Protein AF-A0A6G0ACF1-F1 (afdb_monomer_lite)

Structure (mmCIF, N/CA/C/O backbone):
data_AF-A0A6G0ACF1-F1
#
_entry.id   AF-A0A6G0ACF1-F1
#
loop_
_atom_site.group_PDB
_atom_site.id
_atom_site.type_symbol
_atom_site.label_atom_id
_atom_site.label_alt_id
_atom_site.label_comp_id
_atom_site.label_asym_id
_atom_site.label_entity_id
_atom_site.label_seq_id
_atom_site.pdbx_PDB_ins_code
_atom_site.Cartn_x
_atom_site.Cartn_y
_atom_site.Cartn_z
_atom_site.occupancy
_atom_site.B_iso_or_equiv
_atom_site.auth_seq_id
_atom_site.auth_comp_id
_atom_site.auth_asym_id
_atom_site.auth_atom_id
_atom_site.pdbx_PDB_model_num
ATOM 1 N N . MET A 1 1 ? -47.768 57.259 50.280 1.00 54.41 1 MET A N 1
ATOM 2 C CA . MET A 1 1 ? -47.225 57.004 51.635 1.00 54.41 1 MET A CA 1
ATOM 3 C C . MET A 1 1 ? -45.869 57.696 51.894 1.00 54.41 1 MET A C 1
ATOM 5 O O . MET A 1 1 ? -45.123 57.252 52.749 1.00 54.41 1 MET A O 1
ATOM 9 N N . LEU A 1 2 ? -45.545 58.804 51.202 1.00 53.66 2 LEU A N 1
ATOM 10 C CA . LEU A 1 2 ? -44.257 59.521 51.340 1.00 53.66 2 LEU A CA 1
ATOM 11 C C . LEU A 1 2 ? -44.412 61.014 51.700 1.00 53.66 2 LEU A C 1
ATOM 13 O O . LEU A 1 2 ? -43.419 61.711 51.861 1.00 53.66 2 LEU A O 1
ATOM 17 N N . ASN A 1 3 ? -45.639 61.526 51.857 1.00 54.09 3 ASN A N 1
ATOM 18 C CA . ASN A 1 3 ? -45.887 62.945 52.162 1.00 54.09 3 ASN A CA 1
ATOM 19 C C . ASN A 1 3 ? -45.901 63.291 53.661 1.00 54.09 3 ASN A C 1
ATOM 21 O O . ASN A 1 3 ? -45.998 64.464 53.991 1.00 54.09 3 ASN A O 1
ATOM 25 N N . TYR A 1 4 ? -45.752 62.306 54.551 1.00 56.44 4 TYR A N 1
ATOM 26 C CA . TYR A 1 4 ? -45.709 62.513 56.009 1.00 56.44 4 TYR A CA 1
ATOM 27 C C . TYR A 1 4 ? -44.289 62.603 56.588 1.00 56.44 4 TYR A C 1
ATOM 29 O O . TYR A 1 4 ? -44.119 62.721 57.797 1.00 56.44 4 TYR A O 1
ATOM 37 N N . PHE A 1 5 ? -43.261 62.568 55.738 1.00 58.72 5 PHE A N 1
ATOM 38 C CA . PHE A 1 5 ? -41.869 62.592 56.170 1.00 58.72 5 PHE A CA 1
ATOM 39 C C . PHE A 1 5 ? -41.200 63.926 55.835 1.00 58.72 5 PHE A C 1
ATOM 41 O O . PHE A 1 5 ? -41.307 64.423 54.709 1.00 58.72 5 PHE A O 1
ATOM 48 N N . GLY A 1 6 ? -40.501 64.495 56.825 1.00 64.38 6 GLY A N 1
ATOM 49 C CA . GLY A 1 6 ? -39.684 65.697 56.662 1.00 64.38 6 GLY A CA 1
ATOM 50 C C . GLY A 1 6 ? -38.563 65.496 55.637 1.00 64.38 6 GLY A C 1
ATOM 51 O O . GLY A 1 6 ? -38.175 64.367 55.333 1.00 64.38 6 GLY A O 1
ATOM 52 N N . VAL A 1 7 ? -38.042 66.600 55.095 1.00 65.94 7 VAL A N 1
ATOM 53 C CA . VAL A 1 7 ? -37.057 66.613 53.992 1.00 65.94 7 VAL A CA 1
ATOM 54 C C . VAL A 1 7 ? -35.836 65.725 54.283 1.00 65.94 7 VAL A C 1
ATOM 56 O O . VAL A 1 7 ? -35.361 65.032 53.388 1.00 65.94 7 VAL A O 1
ATOM 59 N N . GLU A 1 8 ? -35.390 65.670 55.540 1.00 65.44 8 GLU A N 1
ATOM 60 C CA . GLU A 1 8 ? -34.317 64.784 56.021 1.00 65.44 8 GLU A CA 1
ATOM 61 C C . GLU A 1 8 ? -34.645 63.291 55.853 1.00 65.44 8 GLU A C 1
ATOM 63 O O . GLU A 1 8 ? -33.849 62.540 55.299 1.00 65.44 8 GLU A O 1
ATOM 68 N N . MET A 1 9 ? -35.851 62.847 56.223 1.00 62.34 9 MET A N 1
ATOM 69 C CA . MET A 1 9 ? -36.238 61.438 56.070 1.00 62.34 9 MET A CA 1
ATOM 70 C C . MET A 1 9 ? -36.405 61.027 54.604 1.00 62.34 9 MET A C 1
ATOM 72 O O . MET A 1 9 ? -36.113 59.886 54.257 1.00 62.34 9 MET A O 1
ATOM 76 N N . LYS A 1 10 ? -36.813 61.952 53.724 1.00 58.59 10 LYS A N 1
ATOM 77 C CA . LYS A 1 10 ? -36.831 61.704 52.272 1.00 58.59 10 LYS A CA 1
ATOM 78 C C . LYS A 1 10 ? -35.419 61.567 51.699 1.00 58.59 10 LYS A C 1
ATOM 80 O O . LYS A 1 10 ? -35.208 60.707 50.850 1.00 58.59 10 LYS A O 1
ATOM 85 N N . LYS A 1 11 ? -34.456 62.365 52.179 1.00 57.12 11 LYS A N 1
ATOM 86 C CA . LYS A 1 11 ? -33.036 62.231 51.813 1.00 57.12 11 LYS A CA 1
ATOM 87 C C . LYS A 1 11 ? -32.452 60.913 52.306 1.00 57.12 11 LYS A C 1
ATOM 89 O O . LYS A 1 11 ? -31.763 60.265 51.535 1.00 57.12 11 LYS A O 1
ATOM 94 N N . ILE A 1 12 ? -32.771 60.489 53.529 1.00 62.59 12 ILE A N 1
ATOM 95 C CA . ILE A 1 12 ? -32.329 59.198 54.078 1.00 62.59 12 ILE A CA 1
ATOM 96 C C . ILE A 1 12 ? -32.918 58.037 53.268 1.00 62.59 12 ILE A C 1
ATOM 98 O O . ILE A 1 12 ? -32.182 57.133 52.893 1.00 62.59 12 ILE A O 1
ATOM 102 N N . PHE A 1 13 ? -34.205 58.082 52.911 1.00 59.03 13 PHE A N 1
ATOM 103 C CA . PHE A 1 13 ? -34.808 57.054 52.055 1.00 59.03 13 PHE A CA 1
ATOM 104 C C . PHE A 1 13 ? -34.203 57.023 50.648 1.00 59.03 13 PHE A C 1
ATOM 106 O O . PHE A 1 13 ? -33.935 55.945 50.126 1.00 59.03 13 PHE A O 1
ATOM 113 N N . LEU A 1 14 ? -33.950 58.188 50.044 1.00 56.50 14 LEU A N 1
ATOM 114 C CA . LEU A 1 14 ? -33.277 58.275 48.748 1.00 56.50 14 LEU A CA 1
ATOM 115 C C . LEU A 1 14 ? -31.833 57.760 48.842 1.00 56.50 14 LEU A C 1
ATOM 117 O O . LEU A 1 14 ? -31.395 57.039 47.957 1.00 56.50 14 LEU A O 1
ATOM 121 N N . LEU A 1 15 ? -31.122 58.063 49.931 1.00 55.72 15 LEU A N 1
ATOM 122 C CA . LEU A 1 15 ? -29.766 57.582 50.186 1.00 55.72 15 LEU A CA 1
ATOM 123 C C . LEU A 1 15 ? -29.744 56.062 50.379 1.00 55.72 15 LEU A C 1
ATOM 125 O O . LEU A 1 15 ? -28.860 55.417 49.834 1.00 55.72 15 LEU A O 1
ATOM 129 N N . ILE A 1 16 ? -30.725 55.479 51.078 1.00 58.03 16 ILE A N 1
ATOM 130 C CA . ILE A 1 16 ? -30.880 54.023 51.245 1.00 58.03 16 ILE A CA 1
ATOM 131 C C . ILE A 1 16 ? -31.187 53.364 49.894 1.00 58.03 16 ILE A C 1
ATOM 133 O O . ILE A 1 16 ? -30.531 52.401 49.520 1.00 58.03 16 ILE A O 1
ATOM 137 N N . ILE A 1 17 ? -32.110 53.909 49.100 1.00 54.31 17 ILE A N 1
ATOM 138 C CA . ILE A 1 17 ? -32.413 53.359 47.770 1.00 54.31 17 ILE A CA 1
ATOM 139 C C . ILE A 1 17 ? -31.178 53.451 46.858 1.00 54.31 17 ILE A C 1
ATOM 141 O O . ILE A 1 17 ? -30.821 52.462 46.231 1.00 54.31 17 ILE A O 1
ATOM 145 N N . VAL A 1 18 ? -30.462 54.579 46.841 1.00 54.94 18 VAL A N 1
ATOM 146 C CA . VAL A 1 18 ? -29.246 54.764 46.024 1.00 54.94 18 VAL A CA 1
ATOM 147 C C . VAL A 1 18 ? -28.057 53.934 46.535 1.00 54.94 18 VAL A C 1
ATOM 149 O O . VAL A 1 18 ? -27.216 53.544 45.733 1.00 54.94 18 VAL A O 1
ATOM 152 N N . SER A 1 19 ? -27.993 53.603 47.829 1.00 55.97 19 SER A N 1
ATOM 153 C CA . SER A 1 19 ? -26.931 52.753 48.399 1.00 55.97 19 SER A CA 1
ATOM 154 C C . SER A 1 19 ? -27.214 51.250 48.315 1.00 55.97 19 SER A C 1
ATOM 156 O O . SER A 1 19 ? -26.263 50.473 48.334 1.00 55.97 19 SER A O 1
ATOM 158 N N . PHE A 1 20 ? -28.472 50.831 48.132 1.00 49.78 20 PHE A N 1
ATOM 159 C CA . PHE A 1 20 ? -28.835 49.430 47.867 1.00 49.78 20 PHE A CA 1
ATOM 160 C C . PHE A 1 20 ? -29.071 49.107 46.382 1.00 49.78 20 PHE A C 1
ATOM 162 O O . PHE A 1 20 ? -28.974 47.943 45.998 1.00 49.78 20 PHE A O 1
ATOM 169 N N . PHE A 1 21 ? -29.298 50.102 45.516 1.00 46.19 21 PHE A N 1
ATOM 170 C CA . PHE A 1 21 ? -29.348 49.893 44.062 1.00 46.19 21 PHE A CA 1
ATOM 171 C C . PHE A 1 21 ? -28.083 49.251 43.446 1.00 46.19 21 PHE A C 1
ATOM 173 O O . PHE A 1 21 ? -28.252 48.433 42.540 1.00 46.19 21 PHE A O 1
ATOM 180 N N . PRO A 1 22 ? -26.837 49.511 43.907 1.00 48.06 22 PRO A N 1
ATOM 181 C CA . PRO A 1 22 ? -25.667 48.850 43.334 1.00 48.06 22 PRO A CA 1
ATOM 182 C C . PRO A 1 22 ? -25.529 47.379 43.760 1.00 48.06 22 PRO A C 1
ATOM 184 O O . PRO A 1 22 ? -24.699 46.681 43.189 1.00 48.06 22 PRO A O 1
ATOM 187 N N . LEU A 1 23 ? -26.345 46.872 44.700 1.00 47.62 23 LEU A N 1
ATOM 188 C CA . LEU A 1 23 ? -26.368 45.440 45.036 1.00 47.62 23 LEU A CA 1
ATOM 189 C C . LEU A 1 23 ? -27.253 44.596 44.102 1.00 47.62 23 LEU A C 1
ATOM 191 O O . LEU A 1 23 ? -27.132 43.375 44.114 1.00 47.62 23 LEU A O 1
ATOM 195 N N . ILE A 1 24 ? -28.129 45.209 43.296 1.00 48.62 24 ILE A N 1
ATOM 196 C CA . ILE A 1 24 ? -29.049 44.473 42.402 1.00 48.62 24 ILE A CA 1
ATOM 197 C C . ILE A 1 24 ? -28.435 44.241 41.009 1.00 48.62 24 ILE A C 1
ATOM 199 O O . ILE A 1 24 ? -28.947 43.441 40.232 1.00 48.62 24 ILE A O 1
ATOM 203 N N . ILE A 1 25 ? -27.281 44.843 40.712 1.00 47.44 25 ILE A N 1
ATOM 204 C CA . ILE A 1 25 ? -26.468 44.483 39.543 1.00 47.44 25 ILE A CA 1
ATOM 205 C C . ILE A 1 25 ? -25.294 43.624 40.021 1.00 47.44 25 ILE A C 1
ATOM 207 O O . ILE A 1 25 ? -24.129 43.983 39.880 1.00 47.44 25 ILE A O 1
ATOM 211 N N . TYR A 1 26 ? -25.597 42.468 40.609 1.00 49.16 26 TYR A N 1
ATOM 212 C CA . TYR A 1 26 ? -24.668 41.354 40.476 1.00 49.16 26 TYR A CA 1
ATOM 213 C C . TYR A 1 26 ? -24.822 40.914 39.021 1.00 49.16 26 TYR A C 1
ATOM 215 O O . TYR A 1 26 ? -25.859 40.354 38.662 1.00 49.16 26 TYR A O 1
ATOM 223 N N . SER A 1 27 ? -23.872 41.260 38.145 1.00 49.94 27 SER A N 1
ATOM 224 C CA . SER A 1 27 ? -23.863 40.651 36.815 1.00 49.94 27 SER A CA 1
ATOM 225 C C . SER A 1 27 ? -23.855 39.146 37.045 1.00 49.94 27 SER A C 1
ATOM 227 O O . SER A 1 27 ? -22.973 38.657 37.754 1.00 49.94 27 SER A O 1
ATOM 229 N N . GLN A 1 28 ? -24.836 38.419 36.512 1.00 53.34 28 GLN A N 1
ATOM 230 C CA . GLN A 1 28 ? -24.685 36.978 36.388 1.00 53.34 28 GLN A CA 1
ATOM 231 C C . GLN A 1 28 ? -23.417 36.764 35.566 1.00 53.34 28 GLN A C 1
ATOM 233 O O . GLN A 1 28 ? -23.389 37.063 34.378 1.00 53.34 28 GLN A O 1
ATOM 238 N N . GLN A 1 29 ? -22.331 36.381 36.233 1.00 55.31 29 GLN A N 1
ATOM 239 C CA . GLN A 1 29 ? -21.115 35.967 35.560 1.00 55.31 29 GLN A CA 1
ATOM 240 C C . GLN A 1 29 ? -21.461 34.650 34.878 1.00 55.31 29 GLN A C 1
ATOM 242 O O . GLN A 1 29 ? -21.556 33.611 35.532 1.00 55.31 29 GLN A O 1
ATOM 247 N N . ASN A 1 30 ? -21.733 34.715 33.579 1.00 60.03 30 ASN A N 1
ATOM 248 C CA . ASN A 1 30 ? -21.908 33.524 32.772 1.00 60.03 30 ASN A CA 1
ATOM 249 C C . ASN A 1 30 ? -20.519 32.939 32.535 1.00 60.03 30 ASN A C 1
ATOM 251 O O . ASN A 1 30 ? -19.800 33.357 31.631 1.00 60.03 30 ASN A O 1
ATOM 255 N N . ASN A 1 31 ? -20.128 31.999 33.387 1.00 63.72 31 ASN A N 1
ATOM 256 C CA . ASN A 1 31 ? -19.005 31.129 33.083 1.00 63.72 31 ASN A CA 1
ATOM 257 C C . ASN A 1 31 ? -19.526 30.068 32.121 1.00 63.72 31 ASN A C 1
ATOM 259 O O . ASN A 1 31 ? -20.453 29.328 32.460 1.00 63.72 31 ASN A O 1
ATOM 263 N N . ILE A 1 32 ? -18.957 30.021 30.921 1.00 67.19 32 ILE A N 1
ATOM 264 C CA . ILE A 1 32 ? -19.250 28.955 29.969 1.00 67.19 32 ILE A CA 1
ATOM 265 C C . ILE A 1 32 ? -18.085 27.977 30.024 1.00 67.19 32 ILE A C 1
ATOM 267 O O . ILE A 1 32 ? -16.931 28.357 29.815 1.00 67.19 32 ILE A O 1
ATOM 271 N N . THR A 1 33 ? -18.415 26.727 30.325 1.00 70.31 33 THR A N 1
ATOM 272 C CA . THR A 1 33 ? -17.476 25.614 30.378 1.00 70.31 33 THR A CA 1
ATOM 273 C C . THR A 1 33 ? -17.794 24.676 29.225 1.00 70.31 33 THR A C 1
ATOM 275 O O . THR A 1 33 ? -18.918 24.187 29.117 1.00 70.31 33 THR A O 1
ATOM 278 N N . TYR A 1 34 ? -16.808 24.438 28.365 1.00 70.50 34 TYR A N 1
ATOM 279 C CA . TYR A 1 34 ? -16.872 23.405 27.336 1.00 70.50 34 TYR A CA 1
ATOM 280 C C . TYR A 1 34 ? -15.920 22.288 27.736 1.00 70.50 34 TYR A C 1
ATOM 282 O O . TYR A 1 34 ? -14.730 22.546 27.909 1.00 70.50 34 TYR A O 1
ATOM 290 N N . THR A 1 35 ? -16.444 21.075 27.884 1.00 70.56 35 THR A N 1
ATOM 291 C CA . THR A 1 35 ? -15.653 19.884 28.195 1.00 70.56 35 THR A CA 1
ATOM 292 C C . THR A 1 35 ? -15.716 18.942 27.012 1.00 70.56 35 THR A C 1
ATOM 294 O O . THR A 1 35 ? -16.803 18.582 26.560 1.00 70.56 35 THR A O 1
ATOM 297 N N . ASP A 1 36 ? -14.548 18.572 26.510 1.00 70.69 36 ASP A N 1
ATOM 298 C CA . ASP A 1 36 ? -14.424 17.520 25.515 1.00 70.69 36 ASP A CA 1
ATOM 299 C C . ASP A 1 36 ? -14.346 16.167 26.230 1.00 70.69 36 ASP A C 1
ATOM 301 O O . ASP A 1 36 ? -13.612 16.021 27.214 1.00 70.69 36 ASP A O 1
ATOM 305 N N . VAL A 1 37 ? -15.138 15.204 25.765 1.00 71.19 37 VAL A N 1
ATOM 306 C CA . VAL A 1 37 ? -15.270 13.869 26.353 1.00 71.19 37 VAL A CA 1
ATOM 307 C C . VAL A 1 37 ? -15.038 12.846 25.250 1.00 71.19 37 VAL A C 1
ATOM 309 O O . VAL A 1 37 ? -15.771 12.815 24.262 1.00 71.19 37 VAL A O 1
ATOM 312 N N . SER A 1 38 ? -14.032 11.992 25.414 1.00 65.56 38 SER A N 1
ATOM 313 C CA . SER A 1 38 ? -13.717 10.935 24.454 1.00 65.56 38 SER A CA 1
ATOM 314 C C . SER A 1 38 ? -14.832 9.874 24.375 1.00 65.56 38 SER A C 1
ATOM 316 O O . SER A 1 38 ? -15.645 9.758 25.296 1.00 65.56 38 SER A O 1
ATOM 318 N N . PRO A 1 39 ? -14.894 9.056 23.300 1.00 73.06 39 PRO A N 1
ATOM 319 C CA . PRO A 1 39 ? -15.923 8.017 23.140 1.00 73.06 39 PRO A CA 1
ATOM 320 C C . PRO A 1 39 ? -15.998 6.981 24.276 1.00 73.06 39 PRO A C 1
ATOM 322 O O . PRO A 1 39 ? -17.027 6.331 24.443 1.00 73.06 39 PRO A O 1
ATOM 325 N N . ASP A 1 40 ? -14.928 6.829 25.061 1.00 70.25 40 ASP A N 1
ATOM 326 C CA . ASP A 1 40 ? -14.866 5.980 26.258 1.00 70.25 40 ASP A CA 1
ATOM 327 C C . ASP A 1 40 ? -15.363 6.683 27.541 1.00 70.25 40 ASP A C 1
ATOM 329 O O . ASP A 1 40 ? -15.369 6.083 28.616 1.00 70.25 40 ASP A O 1
ATOM 333 N N . GLY A 1 41 ? -15.815 7.937 27.438 1.00 71.50 41 GLY A N 1
ATOM 334 C CA . GLY A 1 41 ? -16.431 8.707 28.516 1.00 71.50 41 GLY A CA 1
ATOM 335 C C . GLY A 1 41 ? -15.462 9.508 29.388 1.00 71.50 41 GLY A C 1
ATOM 336 O O . GLY A 1 41 ? -15.887 10.001 30.435 1.00 71.50 41 GLY A O 1
ATOM 337 N N . ARG A 1 42 ? -14.185 9.645 29.008 1.00 63.09 42 ARG A N 1
ATOM 338 C CA . ARG A 1 42 ? -13.196 10.424 29.776 1.00 63.09 42 ARG A CA 1
ATOM 339 C C . ARG A 1 42 ? -13.165 11.885 29.338 1.00 63.09 42 ARG A C 1
ATOM 341 O O . ARG A 1 42 ? -13.156 12.182 28.151 1.00 63.09 42 ARG A O 1
ATOM 348 N N . GLU A 1 43 ? -13.117 12.804 30.297 1.00 67.56 43 GLU A N 1
ATOM 349 C CA . GLU A 1 43 ? -12.925 14.233 30.024 1.00 67.56 43 GLU A CA 1
ATOM 350 C C . GLU A 1 43 ? -11.459 14.497 29.637 1.00 67.56 43 GLU A C 1
ATOM 352 O O . GLU A 1 43 ? -10.555 14.182 30.410 1.00 67.56 43 GLU A O 1
ATOM 357 N N . ILE A 1 44 ? -11.212 15.075 28.458 1.00 63.84 44 ILE A N 1
ATOM 358 C CA . ILE A 1 44 ? -9.851 15.271 27.917 1.00 63.84 44 ILE A CA 1
ATOM 359 C C . ILE A 1 44 ? -9.382 16.727 27.962 1.00 63.84 44 ILE A C 1
ATOM 361 O O . ILE A 1 44 ? -8.193 17.003 28.120 1.00 63.84 44 ILE A O 1
ATOM 365 N N . SER A 1 45 ? -10.296 17.692 27.874 1.00 63.62 45 SER A N 1
ATOM 366 C CA . SER A 1 45 ? -9.957 19.105 28.039 1.00 63.62 45 SER A CA 1
ATOM 367 C C . SER A 1 45 ? -11.166 19.914 28.474 1.00 63.62 45 SER A C 1
ATOM 369 O O . SER A 1 45 ? -12.297 19.600 28.102 1.00 63.62 45 SER A O 1
ATOM 371 N N . THR A 1 46 ? -10.916 20.972 29.245 1.00 63.44 46 THR A N 1
ATOM 372 C CA . THR A 1 46 ? -11.953 21.934 29.606 1.00 63.44 46 THR A CA 1
ATOM 373 C C . THR A 1 46 ? -11.514 23.341 29.224 1.00 63.44 46 THR A C 1
ATOM 375 O O . THR A 1 46 ? -10.474 23.833 29.671 1.00 63.44 46 THR A O 1
ATOM 378 N N . TYR A 1 47 ? -12.330 24.007 28.409 1.00 63.03 47 TYR A N 1
ATOM 379 C CA . TYR A 1 47 ? -12.188 25.421 28.085 1.00 63.03 47 TYR A CA 1
ATOM 380 C C . TYR A 1 47 ? -13.139 26.242 28.954 1.00 63.03 47 TYR A C 1
ATOM 382 O O . TYR A 1 47 ? -14.356 26.047 28.911 1.00 63.03 47 TYR A O 1
ATOM 390 N N . ASN A 1 48 ? -12.575 27.168 29.732 1.00 63.25 48 ASN A N 1
ATOM 391 C CA . ASN A 1 48 ? -13.339 28.122 30.528 1.00 63.25 48 ASN A CA 1
ATOM 392 C C . ASN A 1 48 ? -13.175 29.528 29.947 1.00 63.25 48 ASN A C 1
ATOM 394 O O . ASN A 1 48 ? -12.058 30.046 29.872 1.00 63.25 48 ASN A O 1
ATOM 398 N N . SER A 1 49 ? -14.293 30.163 29.598 1.00 60.41 49 SER A N 1
ATOM 399 C CA . SER A 1 49 ? -14.339 31.585 29.244 1.00 60.41 49 SER A CA 1
ATOM 400 C C . SER A 1 49 ? -15.274 32.339 30.181 1.00 60.41 49 SER A C 1
ATOM 402 O O . SER A 1 49 ? -16.388 31.876 30.446 1.00 60.41 49 SER A O 1
ATOM 404 N N . ASP A 1 50 ? -14.840 33.518 30.628 1.00 60.50 50 ASP A N 1
ATOM 405 C CA . ASP A 1 50 ? -15.707 34.514 31.255 1.00 60.50 50 ASP A CA 1
ATOM 406 C C . ASP A 1 50 ? -15.842 35.744 30.341 1.00 60.50 50 ASP A C 1
ATOM 408 O O . ASP A 1 50 ? -15.013 35.987 29.466 1.00 60.50 50 ASP A O 1
ATOM 412 N N . GLU A 1 51 ? -16.904 36.531 30.523 1.00 56.34 51 GLU A N 1
ATOM 413 C CA . GLU A 1 51 ? -17.211 37.684 29.660 1.00 56.34 51 GLU A CA 1
ATOM 414 C C . GLU A 1 51 ? -16.156 38.822 29.703 1.00 56.34 51 GLU A C 1
ATOM 416 O O . GLU A 1 51 ? -16.266 39.776 28.932 1.00 56.34 51 GLU A O 1
ATOM 421 N N . LYS A 1 52 ? -15.144 38.773 30.588 1.00 57.66 52 LYS A N 1
ATOM 422 C CA . LYS A 1 52 ? -14.112 39.822 30.745 1.00 57.66 52 LYS A CA 1
ATOM 423 C C . LYS A 1 52 ? -12.719 39.395 30.281 1.00 57.66 52 LYS A C 1
ATOM 425 O O . LYS A 1 52 ? -11.928 40.261 29.907 1.00 57.66 52 LYS A O 1
ATOM 430 N N . ASN A 1 53 ? -12.418 38.103 30.301 1.00 53.97 53 ASN A N 1
ATOM 431 C CA . ASN A 1 53 ? -11.151 37.528 29.879 1.00 53.97 53 ASN A CA 1
ATOM 432 C C . ASN A 1 53 ? -11.302 36.970 28.460 1.00 53.97 53 ASN A C 1
ATOM 434 O O . ASN A 1 53 ? -11.809 35.875 28.243 1.00 53.97 53 ASN A O 1
ATOM 438 N N . ILE A 1 54 ? -10.834 37.748 27.482 1.00 54.38 54 ILE A N 1
ATOM 439 C CA . ILE A 1 54 ? -10.818 37.386 26.051 1.00 54.38 54 ILE A CA 1
ATOM 440 C C . ILE A 1 54 ? -9.843 36.217 25.778 1.00 54.38 54 ILE A C 1
ATOM 442 O O . ILE A 1 54 ? -9.876 35.599 24.718 1.00 54.38 54 ILE A O 1
ATOM 446 N N . GLU A 1 55 ? -8.987 35.887 26.746 1.00 57.59 55 GLU A N 1
ATOM 447 C CA . GLU A 1 55 ? -8.092 34.733 26.717 1.00 57.59 55 GLU A CA 1
ATOM 448 C C . GLU A 1 55 ? -8.685 33.631 27.602 1.00 57.59 55 GLU A C 1
ATOM 450 O O . GLU A 1 55 ? -8.384 33.530 28.790 1.00 57.59 55 GLU A O 1
ATOM 455 N N . GLY A 1 56 ? -9.596 32.833 27.039 1.00 57.38 56 GLY A N 1
ATOM 456 C CA . GLY A 1 56 ? -10.074 31.636 27.726 1.00 57.38 56 GLY A CA 1
ATOM 457 C C . GLY A 1 56 ? -8.908 30.698 28.038 1.00 57.38 56 GLY A C 1
ATOM 458 O O . GLY A 1 56 ? -8.011 30.502 27.215 1.00 57.38 56 GLY A O 1
ATOM 459 N N . VAL A 1 57 ? -8.906 30.136 29.244 1.00 61.06 57 VAL A N 1
ATOM 460 C CA . VAL A 1 57 ? -7.843 29.237 29.697 1.00 61.06 57 VAL A CA 1
ATOM 461 C C . VAL A 1 57 ? -8.232 27.819 29.303 1.00 61.06 57 VAL A C 1
ATOM 463 O O . VAL A 1 57 ? -9.232 27.285 29.788 1.00 61.06 57 VAL A O 1
ATOM 466 N N . VAL A 1 58 ? -7.435 27.210 28.423 1.00 58.38 58 VAL A N 1
ATOM 467 C CA . VAL A 1 58 ? -7.473 25.763 28.197 1.00 58.38 58 VAL A CA 1
ATOM 468 C C . VAL A 1 58 ? -6.751 25.112 29.369 1.00 58.38 58 VAL A C 1
ATOM 470 O O . VAL A 1 58 ? -5.549 25.312 29.546 1.00 58.38 58 VAL A O 1
ATOM 473 N N . ILE A 1 59 ? -7.482 24.348 30.176 1.00 58.72 59 ILE A N 1
ATOM 474 C CA . ILE A 1 59 ? -6.888 23.491 31.200 1.00 58.72 59 ILE A CA 1
ATOM 475 C C . ILE A 1 59 ? -6.937 22.065 30.653 1.00 58.72 59 ILE A C 1
ATOM 477 O O . ILE A 1 59 ? -8.016 21.509 30.434 1.00 58.72 59 ILE A O 1
ATOM 481 N N . ALA A 1 60 ? -5.764 21.487 30.393 1.00 58.38 60 ALA A N 1
ATOM 482 C CA . ALA A 1 60 ? -5.645 20.047 30.207 1.00 58.38 60 ALA A CA 1
ATOM 483 C C . ALA A 1 60 ? -5.887 19.396 31.576 1.00 58.38 60 ALA A C 1
ATOM 485 O O . ALA A 1 60 ? -5.134 19.641 32.518 1.00 58.38 60 ALA A O 1
ATOM 486 N N . ASN A 1 61 ? -6.983 18.649 31.706 1.00 53.53 61 ASN A N 1
ATOM 487 C CA . ASN A 1 61 ? -7.430 18.094 32.988 1.00 53.53 61 ASN A CA 1
ATOM 488 C C . ASN A 1 61 ? -6.924 16.671 33.247 1.00 53.53 61 ASN A C 1
ATOM 490 O O . ASN A 1 61 ? -7.191 16.127 34.317 1.00 53.53 61 ASN A O 1
ATOM 494 N N . SER A 1 62 ? -6.193 16.069 32.309 1.00 56.53 62 SER A N 1
ATOM 495 C CA . SER A 1 62 ? -5.602 14.755 32.512 1.00 56.53 62 SER A CA 1
ATOM 496 C C . SER A 1 62 ? -4.172 14.686 31.968 1.00 56.53 62 SER A C 1
ATOM 498 O O . SER A 1 62 ? -3.865 15.200 30.893 1.00 56.53 62 SER A O 1
ATOM 500 N N . ASP A 1 63 ? -3.309 14.001 32.724 1.00 55.44 63 ASP A N 1
ATOM 501 C CA . ASP A 1 63 ? -2.078 13.387 32.208 1.00 55.44 63 ASP A CA 1
ATOM 502 C C . ASP A 1 63 ? -2.402 12.124 31.363 1.00 55.44 63 ASP A C 1
ATOM 504 O O . ASP A 1 63 ? -1.504 11.486 30.818 1.00 55.44 63 ASP A O 1
ATOM 508 N N . ASP A 1 64 ? -3.692 11.768 31.238 1.00 55.62 64 ASP A N 1
ATOM 509 C CA . ASP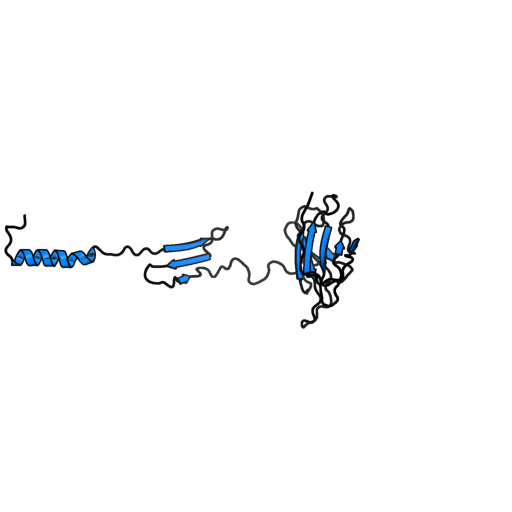 A 1 64 ? -4.216 10.682 30.404 1.00 55.62 64 ASP A CA 1
ATOM 510 C C . ASP A 1 64 ? -4.369 11.171 28.958 1.00 55.62 64 ASP A C 1
ATOM 512 O O . ASP A 1 64 ? -5.476 11.356 28.446 1.00 55.62 64 ASP A O 1
ATOM 516 N N . ILE A 1 65 ? -3.246 11.333 28.262 1.00 60.94 65 ILE A N 1
ATOM 517 C CA . ILE A 1 65 ? -3.274 11.094 26.820 1.00 60.94 65 ILE A CA 1
ATOM 518 C C . ILE A 1 65 ? -3.631 9.603 26.678 1.00 60.94 65 ILE A C 1
ATOM 520 O O . ILE A 1 65 ? -2.858 8.766 27.146 1.00 60.94 65 ILE A O 1
ATOM 524 N N . PRO A 1 66 ? -4.775 9.224 26.072 1.00 65.94 66 PRO A N 1
ATOM 525 C CA . PRO A 1 66 ? -5.205 7.821 25.996 1.00 65.94 66 PRO A CA 1
ATOM 526 C C . PRO A 1 66 ? -4.308 6.966 25.085 1.00 65.94 66 PRO A C 1
ATOM 528 O O . PRO A 1 66 ? -4.565 5.781 24.891 1.00 65.94 66 PRO A O 1
ATOM 531 N N . PHE A 1 67 ? -3.258 7.565 24.527 1.00 67.94 67 PHE A N 1
ATOM 532 C CA . PHE A 1 67 ? -2.296 6.946 23.639 1.00 67.94 67 PHE A CA 1
ATOM 533 C C . PHE A 1 67 ? -0.962 6.789 24.362 1.00 67.94 67 PHE A C 1
ATOM 535 O O . PHE A 1 67 ? -0.446 7.733 24.965 1.00 67.94 67 PHE A O 1
ATOM 542 N N . SER A 1 68 ? -0.404 5.582 24.290 1.00 77.12 68 SER A N 1
ATOM 543 C CA . SER A 1 68 ? 0.912 5.282 24.844 1.00 77.12 68 SER A CA 1
ATOM 544 C C . SER A 1 68 ? 2.006 6.128 24.177 1.00 77.12 68 SER A C 1
ATOM 546 O O . SER A 1 68 ? 1.913 6.499 23.009 1.00 77.12 68 SER A O 1
ATOM 548 N N . LEU A 1 69 ? 3.093 6.392 24.912 1.00 82.88 69 LEU A N 1
ATOM 549 C CA . LEU A 1 69 ? 4.322 6.970 24.347 1.00 82.88 69 LEU A CA 1
ATOM 550 C C . LEU A 1 69 ? 5.112 5.962 23.497 1.00 82.88 69 LEU A C 1
ATOM 552 O O . LEU A 1 69 ? 6.090 6.329 22.845 1.00 82.88 69 LEU A O 1
ATOM 556 N N . THR A 1 70 ? 4.719 4.691 23.532 1.00 85.62 70 THR A N 1
ATOM 557 C CA . THR A 1 70 ? 5.230 3.644 22.652 1.00 85.62 70 THR A CA 1
ATOM 558 C C . THR A 1 70 ? 4.164 3.291 21.624 1.00 85.62 70 THR A C 1
ATOM 560 O O . THR A 1 70 ? 2.995 3.207 21.996 1.00 85.62 70 THR A O 1
ATOM 563 N N . PRO A 1 71 ? 4.536 3.036 20.362 1.00 89.88 71 PRO A N 1
ATOM 564 C CA . PRO A 1 71 ? 3.570 2.573 19.378 1.00 89.88 71 PRO A CA 1
ATOM 565 C C . PRO A 1 71 ? 2.991 1.213 19.793 1.00 89.88 71 PRO A C 1
ATOM 567 O O . PRO A 1 71 ? 3.718 0.368 20.319 1.00 89.88 71 PRO A O 1
ATOM 570 N N . ASP A 1 72 ? 1.702 0.997 19.527 1.00 88.88 72 ASP A N 1
ATOM 571 C CA . ASP A 1 72 ? 1.046 -0.302 19.744 1.00 88.88 72 ASP A CA 1
ATOM 572 C C . ASP A 1 72 ? 1.575 -1.370 18.774 1.00 88.88 72 ASP A C 1
ATOM 574 O O . ASP A 1 72 ? 1.609 -2.559 19.089 1.00 88.88 72 ASP A O 1
ATOM 578 N N . TRP A 1 73 ? 2.033 -0.932 17.599 1.00 94.25 73 TRP A N 1
ATOM 579 C CA . TRP A 1 73 ? 2.646 -1.768 16.580 1.00 94.25 73 TRP A CA 1
ATOM 580 C C . TRP A 1 73 ? 3.726 -1.001 15.813 1.00 94.25 73 TRP A C 1
ATOM 582 O O . TRP A 1 73 ? 3.601 0.196 15.550 1.00 94.25 73 TRP A O 1
ATOM 592 N N . SER A 1 74 ? 4.774 -1.710 15.407 1.00 94.56 74 SER A N 1
ATOM 593 C CA . SER A 1 74 ? 5.782 -1.209 14.476 1.00 94.56 74 SER A CA 1
ATOM 594 C C . SER A 1 74 ? 6.299 -2.342 13.598 1.00 94.56 74 SER A C 1
ATOM 596 O O . SER A 1 74 ? 6.529 -3.449 14.093 1.00 94.56 74 SER A O 1
ATOM 598 N N . SER A 1 75 ? 6.572 -2.040 12.330 1.00 95.94 75 SER A N 1
ATOM 599 C CA 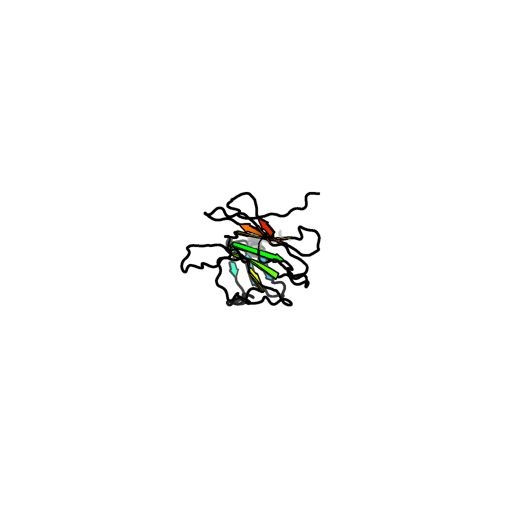. SER A 1 75 ? 7.328 -2.938 11.458 1.00 95.94 75 SER A CA 1
ATOM 600 C C . SER A 1 75 ? 8.738 -3.181 12.004 1.00 95.94 75 SER A C 1
ATOM 602 O O . SER A 1 75 ? 9.347 -2.297 12.608 1.00 95.94 75 SER A O 1
ATOM 604 N N . THR A 1 76 ? 9.287 -4.371 11.759 1.00 96.06 76 THR A N 1
ATOM 605 C CA . THR A 1 76 ? 10.708 -4.663 12.001 1.00 96.06 76 THR A CA 1
ATOM 606 C C . THR A 1 76 ? 11.626 -4.110 10.911 1.00 96.06 76 THR A C 1
ATOM 608 O O . THR A 1 76 ? 12.845 -4.177 11.059 1.00 96.06 76 THR A O 1
ATOM 611 N N . LEU A 1 77 ? 11.070 -3.645 9.788 1.00 94.81 77 LEU A N 1
ATOM 612 C CA . LEU A 1 77 ? 11.827 -3.069 8.683 1.00 94.81 77 LEU A CA 1
ATOM 613 C C . LEU A 1 77 ? 11.855 -1.549 8.786 1.00 94.81 77 LEU A C 1
ATOM 615 O O . LEU A 1 77 ? 10.825 -0.896 8.936 1.00 94.81 77 LEU A O 1
ATOM 619 N N . GLU A 1 78 ? 13.042 -0.983 8.604 1.00 92.75 78 GLU A N 1
ATOM 620 C CA . GLU A 1 78 ? 13.190 0.440 8.334 1.00 92.75 78 GLU A CA 1
ATOM 621 C C . GLU A 1 78 ? 12.931 0.681 6.842 1.00 92.75 78 GLU A C 1
ATOM 623 O O . GLU A 1 78 ? 13.548 0.051 5.976 1.00 92.75 78 GLU A O 1
ATOM 628 N N . ARG A 1 79 ? 11.980 1.568 6.535 1.00 93.75 79 ARG A N 1
ATOM 629 C CA . ARG A 1 79 ? 11.598 1.946 5.171 1.00 93.75 79 ARG A CA 1
ATOM 630 C C . ARG A 1 79 ? 11.231 3.420 5.104 1.00 93.75 79 ARG A C 1
ATOM 632 O O . ARG A 1 79 ? 10.725 3.994 6.066 1.00 93.75 79 ARG A O 1
ATOM 639 N N . GLN A 1 80 ? 11.471 4.023 3.946 1.00 94.25 80 GLN A N 1
ATOM 640 C CA . GLN A 1 80 ? 10.965 5.351 3.614 1.00 94.25 80 GLN A CA 1
ATOM 641 C C . GLN A 1 80 ? 9.596 5.182 2.956 1.00 94.25 80 GLN A C 1
ATOM 643 O O . GLN A 1 80 ? 9.521 4.711 1.826 1.00 94.25 80 GLN A O 1
ATOM 648 N N . ILE A 1 81 ? 8.523 5.521 3.672 1.00 94.69 81 ILE A N 1
ATOM 649 C CA . ILE A 1 81 ? 7.148 5.313 3.201 1.00 94.69 81 ILE A CA 1
ATOM 650 C C . ILE A 1 81 ? 6.649 6.562 2.476 1.00 94.69 81 ILE A C 1
ATOM 652 O O . ILE A 1 81 ? 6.657 7.653 3.046 1.00 94.69 81 ILE A O 1
ATOM 656 N N . GLY A 1 82 ? 6.246 6.397 1.217 1.00 94.00 82 GLY A N 1
ATOM 657 C CA . GLY A 1 82 ? 5.668 7.452 0.384 1.00 94.00 82 GLY A CA 1
ATOM 658 C C . GLY A 1 82 ? 4.149 7.493 0.498 1.00 94.00 82 GLY A C 1
ATOM 659 O O . GLY A 1 82 ? 3.579 8.565 0.680 1.00 94.00 82 GLY A O 1
ATOM 660 N N . GLY A 1 83 ? 3.516 6.318 0.495 1.00 96.25 83 GLY A N 1
ATOM 661 C CA . GLY A 1 83 ? 2.067 6.185 0.591 1.00 96.25 83 GLY A CA 1
ATOM 662 C C . GLY A 1 83 ? 1.634 4.881 1.243 1.00 96.25 83 GLY A C 1
ATOM 663 O O . GLY A 1 83 ? 2.418 3.939 1.379 1.00 96.25 83 GLY A O 1
ATOM 664 N N . MET A 1 84 ? 0.378 4.845 1.676 1.00 97.94 84 MET A N 1
ATOM 665 C CA . MET A 1 84 ? -0.220 3.697 2.349 1.00 97.94 84 MET A CA 1
ATOM 666 C C . MET A 1 84 ? -1.679 3.545 1.938 1.00 97.94 84 MET A C 1
ATOM 668 O O . MET A 1 84 ? -2.376 4.541 1.729 1.00 97.94 84 MET A O 1
ATOM 672 N N . ALA A 1 85 ? -2.151 2.306 1.901 1.00 98.31 85 ALA A N 1
ATOM 673 C CA . ALA A 1 85 ? -3.557 1.992 1.710 1.00 98.31 85 ALA A CA 1
ATOM 674 C C . ALA A 1 85 ? -3.951 0.765 2.523 1.00 98.31 85 ALA A C 1
ATOM 676 O O . ALA A 1 85 ? -3.146 -0.141 2.728 1.00 98.31 85 ALA A O 1
ATOM 677 N N . TRP A 1 86 ? -5.210 0.757 2.947 1.00 98.25 86 TRP A N 1
ATOM 678 C CA . TRP A 1 86 ? -5.853 -0.410 3.525 1.00 98.25 86 TRP A CA 1
ATOM 679 C C . TRP A 1 86 ? -6.644 -1.145 2.445 1.00 98.25 86 TRP A C 1
ATOM 681 O O . TRP A 1 86 ? -7.344 -0.499 1.661 1.00 98.25 86 TRP A O 1
ATOM 691 N N . GLY A 1 87 ? -6.551 -2.467 2.416 1.00 97.19 87 GLY A N 1
ATOM 692 C CA . GLY A 1 87 ? -7.315 -3.328 1.517 1.00 97.19 87 GLY A CA 1
ATOM 693 C C . GLY A 1 87 ? -7.150 -4.788 1.908 1.00 97.19 87 GLY A C 1
ATOM 694 O O . GLY A 1 87 ? -6.110 -5.158 2.429 1.00 97.19 87 GLY A O 1
ATOM 695 N N . ASP A 1 88 ? -8.185 -5.585 1.684 1.00 97.12 88 ASP A N 1
ATOM 696 C CA . ASP A 1 88 ? -8.198 -7.021 1.976 1.00 97.12 88 ASP A CA 1
ATOM 697 C C . ASP A 1 88 ? -7.524 -7.771 0.812 1.00 97.12 88 ASP A C 1
ATOM 699 O O . ASP A 1 88 ? -8.151 -8.018 -0.224 1.00 97.12 88 ASP A O 1
ATOM 703 N N . TYR A 1 89 ? -6.209 -8.010 0.899 1.00 96.50 89 TYR A N 1
ATOM 704 C CA . TYR A 1 89 ? -5.446 -8.526 -0.250 1.00 96.50 89 TYR A CA 1
ATOM 705 C C . TYR A 1 89 ? -5.546 -10.048 -0.393 1.00 96.50 89 TYR A C 1
ATOM 707 O O . TYR A 1 89 ? -5.285 -10.565 -1.488 1.00 96.50 89 TYR A O 1
ATOM 715 N N . ASP A 1 90 ? -5.881 -10.770 0.677 1.00 96.38 90 ASP A N 1
ATOM 716 C CA . ASP A 1 90 ? -6.031 -12.228 0.668 1.00 96.38 90 ASP A CA 1
ATOM 717 C C . ASP A 1 90 ? -7.489 -12.718 0.780 1.00 96.38 90 ASP A C 1
ATOM 719 O O . ASP A 1 90 ? -7.734 -13.922 0.635 1.00 96.38 90 ASP A O 1
ATOM 723 N N . ASN A 1 91 ? -8.448 -11.785 0.811 1.00 93.94 91 ASN A N 1
ATOM 724 C CA . ASN A 1 91 ? -9.899 -11.991 0.784 1.00 93.94 91 ASN A CA 1
ATOM 725 C C . ASN A 1 91 ? -10.405 -12.773 2.005 1.00 93.94 91 ASN A C 1
ATOM 727 O O . ASN A 1 91 ? -11.226 -13.693 1.875 1.00 93.94 91 ASN A O 1
ATOM 731 N N . ASP A 1 92 ? -9.871 -12.452 3.183 1.00 95.62 92 ASP A N 1
ATOM 732 C CA . ASP A 1 92 ? -10.254 -13.065 4.455 1.00 95.62 92 ASP A CA 1
ATOM 733 C C . ASP A 1 92 ? -11.219 -12.199 5.292 1.00 95.62 92 ASP A C 1
ATOM 735 O O . ASP A 1 92 ? -11.807 -12.684 6.267 1.00 95.62 92 ASP A O 1
ATOM 739 N N . GLY A 1 93 ? -11.491 -10.974 4.834 1.00 95.19 93 GLY A N 1
ATOM 740 C CA . GLY A 1 93 ? -12.401 -10.008 5.437 1.00 95.19 93 GLY A CA 1
ATOM 741 C C . GLY A 1 93 ? -11.730 -9.001 6.372 1.00 95.19 93 GLY A C 1
ATOM 742 O O . GLY A 1 93 ? -12.405 -8.054 6.797 1.00 95.19 93 GLY A O 1
ATOM 743 N N . ASP A 1 94 ? -10.445 -9.164 6.688 1.00 97.50 94 ASP A N 1
ATOM 744 C CA . ASP A 1 94 ? -9.655 -8.191 7.432 1.00 97.50 94 ASP A CA 1
ATOM 745 C C . ASP A 1 94 ? -8.926 -7.242 6.459 1.00 97.50 94 ASP A C 1
ATOM 747 O O . ASP A 1 94 ? -8.410 -7.630 5.420 1.00 97.50 94 ASP A O 1
ATOM 751 N N . LEU A 1 95 ? -8.894 -5.938 6.764 1.00 98.25 95 LEU A N 1
ATOM 752 C CA . LEU A 1 95 ? -8.124 -4.999 5.940 1.00 98.25 95 LEU A CA 1
ATOM 753 C C . LEU A 1 95 ? -6.634 -5.107 6.268 1.00 98.25 95 LEU A C 1
ATOM 755 O O . LEU A 1 95 ? -6.249 -4.925 7.426 1.00 98.25 95 LEU A O 1
ATOM 759 N N . ASP A 1 96 ? -5.807 -5.265 5.240 1.00 98.62 96 ASP A N 1
ATOM 760 C CA . ASP A 1 96 ? -4.349 -5.313 5.314 1.00 98.62 96 ASP A CA 1
ATOM 761 C C . ASP A 1 96 ? -3.706 -3.987 4.925 1.00 98.62 96 ASP A C 1
ATOM 763 O O . ASP A 1 96 ? -4.281 -3.176 4.195 1.00 98.62 96 ASP A O 1
ATOM 767 N N . LEU A 1 97 ? -2.480 -3.758 5.394 1.00 98.62 97 LEU A N 1
ATOM 768 C CA . LEU A 1 97 ? -1.765 -2.507 5.167 1.00 98.62 97 LEU A CA 1
ATOM 769 C C . LEU A 1 97 ? -0.736 -2.656 4.044 1.00 98.62 97 LEU A C 1
ATOM 771 O O . LEU A 1 97 ? 0.330 -3.239 4.248 1.00 98.62 97 LEU A O 1
ATOM 775 N N . ALA A 1 98 ? -1.005 -2.048 2.890 1.00 98.69 98 ALA A N 1
ATOM 776 C CA . ALA A 1 98 ? -0.007 -1.837 1.847 1.00 98.69 98 ALA A CA 1
ATOM 777 C C . ALA A 1 98 ? 0.789 -0.555 2.099 1.00 98.69 98 ALA A C 1
ATOM 779 O O . ALA A 1 98 ? 0.236 0.481 2.478 1.00 98.69 98 ALA A O 1
ATOM 780 N N . THR A 1 99 ? 2.090 -0.604 1.827 1.00 98.50 99 THR A N 1
ATOM 781 C CA . THR A 1 99 ? 2.993 0.541 1.941 1.00 98.50 99 THR A CA 1
ATOM 782 C C . THR A 1 99 ? 3.842 0.678 0.683 1.00 98.50 99 THR A C 1
ATOM 784 O O . THR A 1 99 ? 4.649 -0.203 0.372 1.00 98.50 99 THR A O 1
ATOM 787 N N . GLY A 1 100 ? 3.691 1.801 -0.015 1.00 97.81 100 GLY A N 1
ATOM 788 C CA . GLY A 1 100 ? 4.597 2.223 -1.074 1.00 97.81 100 GLY A CA 1
ATOM 789 C C . GLY A 1 100 ? 5.861 2.818 -0.469 1.00 97.81 100 GLY A C 1
ATOM 790 O O . GLY A 1 100 ? 5.781 3.766 0.318 1.00 97.81 100 GLY A O 1
ATOM 791 N N . CYS A 1 101 ? 7.022 2.270 -0.821 1.00 97.00 101 CYS A N 1
ATOM 792 C CA . CYS A 1 101 ? 8.307 2.777 -0.354 1.00 97.00 101 CYS A CA 1
ATOM 793 C C . CYS A 1 101 ? 9.012 3.579 -1.452 1.00 97.00 101 CYS A C 1
ATOM 795 O O . CYS A 1 101 ? 8.832 3.318 -2.641 1.00 97.00 101 CYS A O 1
ATOM 797 N N . TYR A 1 102 ? 9.848 4.542 -1.067 1.00 94.25 102 TYR A N 1
ATOM 798 C CA . TYR A 1 102 ? 10.612 5.345 -2.020 1.00 94.25 102 TYR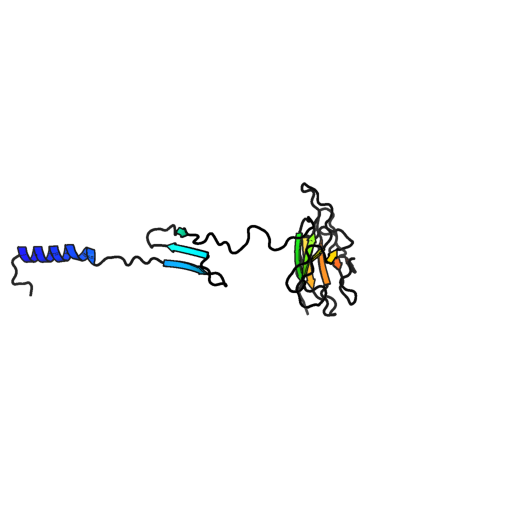 A CA 1
ATOM 799 C C . TYR A 1 102 ? 12.102 5.393 -1.712 1.00 94.25 102 TYR A C 1
ATOM 801 O O . TYR A 1 102 ? 12.532 5.325 -0.562 1.00 94.25 102 TYR A O 1
ATOM 809 N N . PHE A 1 103 ? 12.909 5.538 -2.761 1.00 92.31 103 PHE A N 1
ATOM 810 C CA . PHE A 1 103 ? 14.340 5.726 -2.601 1.00 92.31 103 PHE A CA 1
ATOM 811 C C . PHE A 1 103 ? 14.644 7.147 -2.113 1.00 92.31 103 PHE A C 1
ATOM 813 O O . PHE A 1 103 ? 14.210 8.137 -2.706 1.00 92.31 103 PHE A O 1
ATOM 820 N N . SER A 1 104 ? 15.461 7.263 -1.066 1.00 86.56 104 SER A N 1
ATOM 821 C CA . SER A 1 104 ? 15.978 8.542 -0.582 1.00 86.56 104 SER A CA 1
ATOM 822 C C . SER A 1 104 ? 17.467 8.456 -0.264 1.00 86.56 104 SER A C 1
ATOM 824 O O . SER A 1 104 ? 17.949 7.465 0.278 1.00 86.56 104 SER A O 1
ATOM 826 N N . ASN A 1 105 ? 18.188 9.550 -0.525 1.00 84.06 105 ASN A N 1
ATOM 827 C CA . ASN A 1 105 ? 19.578 9.733 -0.095 1.00 84.06 105 ASN A CA 1
ATOM 828 C C . ASN A 1 105 ? 19.695 10.248 1.357 1.00 84.06 105 ASN A C 1
ATOM 830 O O . ASN A 1 105 ? 20.759 10.732 1.751 1.00 84.06 105 ASN A O 1
ATOM 834 N N . SER A 1 106 ? 18.611 10.206 2.143 1.00 81.25 106 SER A N 1
ATOM 835 C CA . SER A 1 106 ? 18.639 10.494 3.583 1.00 81.25 106 SER A CA 1
ATOM 836 C C . SER A 1 106 ? 19.684 9.630 4.299 1.00 81.25 106 SER A C 1
ATOM 838 O O . SER A 1 106 ? 19.979 8.519 3.870 1.00 81.25 106 SER A O 1
ATOM 840 N N . TYR A 1 107 ? 20.256 10.140 5.394 1.00 82.25 107 TYR A N 1
ATOM 841 C CA . TYR A 1 107 ? 21.225 9.400 6.206 1.00 82.25 107 TYR A CA 1
ATOM 842 C C . TYR A 1 107 ? 20.570 8.882 7.502 1.00 82.25 107 TYR A C 1
ATOM 844 O O . TYR A 1 107 ? 20.003 9.702 8.229 1.00 82.25 107 TYR A O 1
ATOM 852 N N . PRO A 1 108 ? 20.693 7.583 7.840 1.00 85.06 108 PRO A N 1
ATOM 853 C CA . PRO A 1 108 ? 21.356 6.530 7.061 1.00 85.06 108 PRO A CA 1
ATOM 854 C C . PRO A 1 108 ? 20.565 6.158 5.787 1.00 85.06 108 PRO A C 1
ATOM 856 O O . PRO A 1 108 ? 19.336 6.232 5.802 1.00 85.06 108 PRO A O 1
ATOM 859 N N . PRO A 1 109 ? 21.247 5.778 4.687 1.00 84.44 109 PRO A N 1
ATOM 860 C CA . PRO A 1 109 ? 20.567 5.375 3.460 1.00 84.44 109 PRO A CA 1
ATOM 861 C C . PRO A 1 109 ? 19.832 4.049 3.665 1.00 84.44 109 PRO A C 1
ATOM 863 O O . PRO A 1 109 ? 20.414 3.098 4.187 1.00 84.44 109 PRO A O 1
ATOM 866 N N . ILE A 1 110 ? 18.584 3.988 3.201 1.00 91.50 110 ILE A N 1
ATOM 867 C CA . ILE A 1 110 ? 17.770 2.769 3.151 1.00 91.50 110 ILE A CA 1
ATOM 868 C C . ILE A 1 110 ? 17.611 2.413 1.666 1.00 91.50 110 ILE A C 1
ATOM 870 O O . ILE A 1 110 ? 16.818 3.057 0.975 1.00 91.50 110 ILE A O 1
ATOM 874 N N . PRO A 1 111 ? 18.435 1.492 1.131 1.00 90.88 111 PRO A N 1
ATOM 875 C CA . PRO A 1 111 ? 18.449 1.179 -0.295 1.00 90.88 111 PRO A CA 1
ATOM 876 C C . PRO A 1 111 ? 17.265 0.314 -0.735 1.00 90.88 111 PRO A C 1
ATOM 878 O O . PRO A 1 111 ? 17.047 0.200 -1.937 1.00 90.88 111 PRO A O 1
ATOM 881 N N . GLU A 1 112 ? 16.530 -0.292 0.197 1.00 94.19 112 GLU A N 1
ATOM 882 C CA . GLU A 1 112 ? 15.335 -1.083 -0.075 1.00 94.19 112 GLU A CA 1
ATOM 883 C C . GLU A 1 112 ? 14.076 -0.206 -0.094 1.00 94.19 112 GLU A C 1
ATOM 885 O O . GLU A 1 112 ? 13.758 0.495 0.872 1.00 94.19 112 GLU A O 1
ATOM 890 N N . TYR A 1 113 ? 13.345 -0.255 -1.203 1.00 95.50 113 TYR A N 1
ATOM 891 C CA . TYR A 1 113 ? 12.122 0.520 -1.422 1.00 95.50 113 TYR A CA 1
ATOM 892 C C . TYR A 1 113 ? 11.110 -0.268 -2.261 1.00 95.50 113 TYR A C 1
ATOM 894 O O . TYR A 1 113 ? 10.431 0.278 -3.127 1.00 95.50 113 TYR A O 1
ATOM 902 N N . GLU A 1 114 ? 11.018 -1.573 -2.002 1.00 97.69 114 GLU A N 1
ATOM 903 C CA . GLU A 1 114 ? 9.929 -2.410 -2.501 1.00 97.69 114 GLU A CA 1
ATOM 904 C C . GLU A 1 114 ? 8.582 -1.934 -1.942 1.00 97.69 114 GLU A C 1
ATOM 906 O O . GLU A 1 114 ? 8.500 -1.364 -0.849 1.00 97.69 114 GLU A O 1
ATOM 911 N N . VAL A 1 115 ? 7.503 -2.233 -2.657 1.00 98.38 115 VAL A N 1
ATOM 912 C CA . VAL A 1 115 ? 6.159 -2.161 -2.086 1.00 98.38 115 VAL A CA 1
ATOM 913 C C . VAL A 1 115 ? 5.989 -3.344 -1.134 1.00 98.38 115 VAL A C 1
ATOM 915 O O . VAL A 1 115 ? 6.388 -4.468 -1.447 1.00 98.38 115 VAL A O 1
ATOM 918 N N . LEU A 1 116 ? 5.413 -3.096 0.039 1.00 98.62 116 LEU A N 1
ATOM 919 C CA . LEU A 1 116 ? 5.222 -4.102 1.087 1.00 98.62 116 LEU A CA 1
ATOM 920 C C . LEU A 1 116 ? 3.744 -4.212 1.444 1.00 98.62 116 LEU A C 1
ATOM 922 O O . LEU A 1 116 ? 3.033 -3.210 1.399 1.00 98.62 116 LEU A O 1
ATOM 926 N N . ILE A 1 117 ? 3.309 -5.397 1.868 1.00 98.69 117 ILE A N 1
ATOM 927 C CA . ILE A 1 117 ? 2.022 -5.575 2.550 1.00 98.69 117 ILE A CA 1
ATOM 928 C C . ILE A 1 117 ? 2.258 -6.246 3.896 1.00 98.69 117 ILE A C 1
ATOM 930 O O . ILE A 1 117 ? 2.948 -7.266 3.981 1.00 98.69 117 ILE A O 1
ATOM 934 N N . TYR A 1 118 ? 1.673 -5.673 4.940 1.00 98.69 118 TYR A N 1
ATOM 935 C CA . TYR A 1 118 ? 1.584 -6.252 6.274 1.00 98.69 118 TYR A CA 1
ATOM 936 C C . TYR A 1 118 ? 0.175 -6.799 6.446 1.00 98.69 118 TYR A C 1
ATOM 938 O O . TYR A 1 118 ? -0.789 -6.034 6.380 1.00 98.69 118 TYR A O 1
ATOM 946 N N . ARG A 1 119 ? 0.073 -8.115 6.639 1.00 98.44 119 ARG A N 1
ATOM 947 C CA . ARG A 1 119 ? -1.219 -8.777 6.786 1.00 98.44 119 ARG A CA 1
ATOM 948 C C . ARG A 1 119 ? -1.807 -8.473 8.154 1.00 98.44 119 ARG A C 1
ATOM 950 O O . ARG A 1 119 ? -1.064 -8.403 9.135 1.00 98.44 119 ARG A O 1
ATOM 957 N N . ASN A 1 120 ? -3.112 -8.306 8.224 1.00 98.38 120 ASN A N 1
ATOM 958 C CA . ASN A 1 120 ? -3.861 -8.137 9.448 1.00 98.38 120 ASN A CA 1
ATOM 959 C C . ASN A 1 120 ? -4.589 -9.437 9.796 1.00 98.38 120 ASN A C 1
ATOM 961 O O . ASN A 1 120 ? -5.597 -9.762 9.198 1.00 98.38 120 ASN A O 1
ATOM 965 N N . ASP A 1 121 ? -4.111 -10.158 10.806 1.00 96.88 121 ASP A N 1
ATOM 966 C CA . ASP A 1 121 ? -4.774 -11.372 11.273 1.00 96.88 121 ASP A CA 1
ATOM 967 C C . ASP A 1 121 ? -5.684 -11.036 12.470 1.00 96.88 121 ASP A C 1
ATOM 969 O O . ASP A 1 121 ? -5.216 -10.960 13.612 1.00 96.88 121 ASP A O 1
ATOM 973 N N . ASN A 1 122 ? -6.991 -10.867 12.240 1.00 94.88 122 ASN A N 1
ATOM 974 C CA . ASN A 1 122 ? -8.009 -10.580 13.264 1.00 94.88 122 ASN A CA 1
ATOM 975 C C . ASN A 1 122 ? -7.706 -9.332 14.119 1.00 94.88 122 ASN A C 1
ATOM 977 O O . ASN A 1 122 ? -7.825 -9.349 15.350 1.00 94.88 122 ASN A O 1
ATOM 981 N N . GLY A 1 123 ? -7.301 -8.238 13.473 1.00 93.69 123 GLY A N 1
ATOM 982 C CA . GLY A 1 123 ? -6.988 -6.959 14.122 1.00 93.69 123 GLY A CA 1
ATOM 983 C C . GLY A 1 123 ? -5.543 -6.825 14.614 1.00 93.69 123 GLY A C 1
ATOM 984 O O . GLY A 1 123 ? -5.230 -5.864 15.320 1.00 93.69 123 GLY A O 1
ATOM 985 N N . ILE A 1 124 ? -4.663 -7.771 14.270 1.00 95.50 124 ILE A N 1
ATOM 986 C CA . ILE A 1 124 ? -3.236 -7.737 14.595 1.00 95.50 124 ILE A CA 1
ATOM 987 C C . ILE A 1 124 ? -2.413 -7.754 13.303 1.00 95.50 124 ILE A C 1
ATOM 989 O O . ILE A 1 124 ? -2.329 -8.773 12.622 1.00 95.50 124 ILE A O 1
ATOM 993 N N . LEU A 1 125 ? -1.725 -6.647 13.013 1.00 97.62 125 LEU A N 1
ATOM 994 C CA . LEU A 1 125 ? -0.779 -6.575 11.899 1.00 97.62 125 LEU A CA 1
ATOM 995 C C . LEU A 1 125 ? 0.468 -7.439 12.146 1.00 97.62 125 LEU A C 1
ATOM 997 O O . LEU A 1 125 ? 1.100 -7.368 13.207 1.00 97.62 125 LEU A O 1
ATOM 1001 N N . THR A 1 126 ? 0.903 -8.184 11.131 1.00 98.06 126 THR A N 1
ATOM 1002 C CA . THR A 1 126 ? 2.207 -8.856 11.131 1.00 98.06 126 THR A CA 1
ATOM 1003 C C . THR A 1 126 ? 3.322 -7.821 11.239 1.00 98.06 126 THR A C 1
ATOM 1005 O O . THR A 1 126 ? 3.265 -6.779 10.606 1.00 98.06 126 THR A O 1
ATOM 1008 N N . THR A 1 127 ? 4.370 -8.068 12.027 1.00 96.94 127 THR A N 1
ATOM 1009 C CA . THR A 1 127 ? 5.492 -7.111 12.169 1.00 96.94 127 THR A CA 1
ATOM 1010 C C . THR A 1 127 ? 6.515 -7.204 11.033 1.00 96.94 127 THR A C 1
ATOM 1012 O O . THR A 1 127 ? 7.332 -6.303 10.850 1.00 96.94 127 THR A O 1
ATOM 1015 N N . THR A 1 128 ? 6.454 -8.276 10.243 1.00 97.56 128 THR A N 1
ATOM 1016 C CA . THR A 1 128 ? 7.182 -8.456 8.983 1.00 97.56 128 THR A CA 1
ATOM 1017 C C . THR A 1 128 ? 6.199 -8.445 7.811 1.00 97.56 128 THR A C 1
ATOM 1019 O O . THR A 1 128 ? 5.069 -8.910 7.992 1.00 97.56 128 THR A O 1
ATOM 1022 N N . PRO A 1 129 ? 6.604 -7.995 6.611 1.00 98.19 129 PRO A N 1
ATOM 1023 C CA . PRO A 1 129 ? 5.737 -8.052 5.438 1.00 98.19 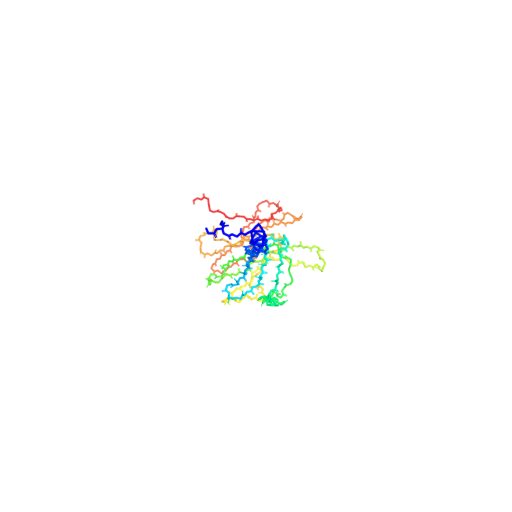129 PRO A CA 1
ATOM 1024 C C . PRO A 1 129 ? 5.330 -9.490 5.102 1.00 98.19 129 PRO A C 1
ATOM 1026 O O . PRO A 1 129 ? 6.177 -10.387 5.080 1.00 98.19 129 PRO A O 1
ATOM 1029 N N . ALA A 1 130 ? 4.047 -9.697 4.821 1.00 98.12 130 ALA A N 1
ATOM 1030 C CA . ALA A 1 130 ? 3.516 -10.942 4.271 1.00 98.12 130 ALA A CA 1
ATOM 1031 C C . ALA A 1 130 ? 3.736 -11.029 2.751 1.00 98.12 130 ALA A C 1
ATOM 1033 O O . ALA A 1 130 ? 3.835 -12.121 2.191 1.00 98.12 130 ALA A O 1
ATOM 1034 N N . TRP A 1 131 ? 3.876 -9.875 2.094 1.00 98.56 131 TRP A N 1
ATOM 1035 C CA . TRP A 1 131 ? 4.153 -9.756 0.667 1.00 98.56 131 TRP A CA 1
ATOM 1036 C C . TRP A 1 131 ? 5.154 -8.626 0.401 1.00 98.56 131 TRP A C 1
ATOM 1038 O O . TRP A 1 131 ? 5.171 -7.614 1.108 1.00 98.56 131 TRP A O 1
ATOM 1048 N N . VAL A 1 132 ? 5.996 -8.813 -0.618 1.00 98.50 132 VAL A N 1
ATOM 1049 C CA . VAL A 1 132 ? 7.047 -7.875 -1.043 1.00 98.50 132 VAL A CA 1
ATOM 1050 C C . VAL A 1 132 ? 7.127 -7.890 -2.570 1.00 98.50 132 VAL A C 1
ATOM 1052 O O . VAL A 1 132 ? 7.213 -8.975 -3.155 1.00 98.50 132 VAL A O 1
ATOM 1055 N N . SER A 1 133 ? 7.122 -6.720 -3.215 1.00 98.62 133 SER A N 1
ATOM 1056 C CA . SER A 1 133 ? 7.328 -6.623 -4.665 1.00 98.62 133 SER A CA 1
ATOM 1057 C C . SER A 1 133 ? 8.746 -7.052 -5.058 1.00 98.62 133 SER A C 1
ATOM 1059 O O . SER A 1 133 ? 9.703 -6.925 -4.299 1.00 98.62 133 SER A O 1
ATOM 1061 N N . THR A 1 134 ? 8.900 -7.587 -6.265 1.00 97.81 134 THR A N 1
ATOM 1062 C CA . THR A 1 134 ? 10.205 -8.011 -6.808 1.00 97.81 134 THR A CA 1
ATOM 1063 C C . THR A 1 134 ? 10.956 -6.878 -7.493 1.00 97.81 134 THR A C 1
ATOM 1065 O O . THR A 1 134 ? 12.169 -6.971 -7.687 1.00 97.81 134 THR A O 1
ATOM 1068 N N . ASP A 1 135 ? 10.252 -5.814 -7.865 1.00 95.31 135 ASP A N 1
ATOM 1069 C CA . ASP A 1 135 ? 10.821 -4.582 -8.373 1.00 95.31 135 ASP A CA 1
ATOM 1070 C C . ASP A 1 135 ? 10.872 -3.497 -7.295 1.00 95.31 135 ASP A C 1
ATOM 1072 O O . ASP A 1 135 ? 10.098 -3.474 -6.338 1.00 95.31 135 ASP A O 1
ATOM 1076 N N . MET A 1 136 ? 11.821 -2.583 -7.482 1.00 93.88 136 MET A N 1
ATOM 1077 C CA . MET A 1 136 ? 12.005 -1.405 -6.648 1.00 93.88 136 MET A CA 1
ATOM 1078 C C . MET A 1 136 ? 11.773 -0.175 -7.515 1.00 93.88 136 MET A C 1
ATOM 1080 O O . MET A 1 136 ? 12.564 0.139 -8.411 1.00 93.88 136 MET A O 1
ATOM 1084 N N . ARG A 1 137 ? 10.663 0.509 -7.261 1.00 94.38 137 ARG A N 1
ATOM 1085 C CA . ARG A 1 137 ? 10.275 1.761 -7.911 1.00 94.38 137 ARG A CA 1
ATOM 1086 C C . ARG A 1 137 ? 9.857 2.707 -6.812 1.00 94.38 137 ARG A C 1
ATOM 1088 O O . ARG A 1 137 ? 9.077 2.314 -5.951 1.00 94.38 137 ARG A O 1
ATOM 1095 N N . SER A 1 138 ? 10.372 3.931 -6.830 1.00 95.25 138 SER A N 1
ATOM 1096 C CA . SER A 1 138 ? 9.968 4.907 -5.826 1.00 95.25 138 SER A CA 1
ATOM 1097 C C . SER A 1 138 ? 8.466 5.141 -5.912 1.00 95.25 138 SER A C 1
ATOM 1099 O O . SER A 1 138 ? 7.989 5.729 -6.880 1.00 95.25 138 SER A O 1
ATOM 1101 N N . THR A 1 139 ? 7.743 4.640 -4.917 1.00 97.00 139 THR A N 1
ATOM 1102 C CA . THR A 1 139 ? 6.285 4.608 -4.883 1.00 97.00 139 THR A CA 1
ATOM 1103 C C . THR A 1 139 ? 5.799 5.718 -3.963 1.00 97.00 139 THR A C 1
ATOM 1105 O O . THR A 1 139 ? 6.138 5.751 -2.778 1.00 97.00 139 THR A O 1
ATOM 1108 N N . THR A 1 140 ? 5.039 6.657 -4.517 1.00 96.12 140 THR A N 1
ATOM 1109 C CA . THR A 1 140 ? 4.547 7.843 -3.802 1.00 96.12 140 THR A CA 1
ATOM 1110 C C . THR A 1 140 ? 3.140 7.648 -3.256 1.00 96.12 140 THR A C 1
ATOM 1112 O O . THR A 1 140 ? 2.799 8.261 -2.252 1.00 96.12 140 THR A O 1
ATOM 1115 N N . ASP A 1 141 ? 2.347 6.777 -3.875 1.00 97.62 141 ASP A N 1
ATOM 1116 C CA . ASP A 1 141 ? 1.026 6.379 -3.399 1.00 97.62 141 ASP A CA 1
ATOM 1117 C C . ASP A 1 141 ? 0.723 4.939 -3.822 1.00 97.62 141 ASP A C 1
ATOM 1119 O O . ASP A 1 141 ? 1.317 4.421 -4.772 1.00 97.62 141 ASP A O 1
ATOM 1123 N N . VAL A 1 142 ? -0.173 4.299 -3.077 1.00 98.25 142 VAL A N 1
ATOM 1124 C CA . VAL A 1 142 ? -0.734 2.987 -3.407 1.00 98.25 142 VAL A CA 1
ATOM 1125 C C . VAL A 1 142 ? -2.247 2.995 -3.193 1.00 98.25 142 VAL A C 1
ATOM 1127 O O . VAL A 1 142 ? -2.763 3.719 -2.329 1.00 98.25 142 VAL A O 1
ATOM 1130 N N . LYS A 1 143 ? -2.972 2.166 -3.947 1.00 98.00 143 LYS A N 1
ATOM 1131 C CA . LYS A 1 143 ? -4.416 1.938 -3.801 1.00 98.00 143 LYS A CA 1
ATOM 1132 C C . LYS A 1 143 ? -4.772 0.494 -4.108 1.00 98.00 143 LYS A C 1
ATOM 1134 O O . LYS A 1 143 ? -4.181 -0.123 -4.987 1.00 98.00 143 LYS A O 1
ATOM 1139 N N . PHE A 1 144 ? -5.792 0.004 -3.415 1.00 98.00 144 PHE A N 1
ATOM 1140 C CA . PHE A 1 144 ? -6.453 -1.247 -3.752 1.00 98.00 144 PHE A CA 1
ATOM 1141 C C . PHE A 1 144 ? -7.734 -0.987 -4.542 1.00 98.00 144 PHE A C 1
ATOM 1143 O O . PHE A 1 144 ? -8.499 -0.086 -4.187 1.00 98.00 144 PHE A O 1
ATOM 1150 N N . ALA A 1 145 ? -7.978 -1.783 -5.580 1.00 96.56 145 ALA A N 1
ATOM 1151 C CA . ALA A 1 145 ? -9.272 -1.881 -6.252 1.00 96.56 145 ALA A CA 1
ATOM 1152 C C . ALA A 1 145 ? -9.368 -3.175 -7.052 1.00 96.56 145 ALA A C 1
ATOM 1154 O O . ALA A 1 145 ? -8.373 -3.617 -7.611 1.00 96.56 145 ALA A O 1
ATOM 1155 N N . ASP A 1 146 ? -10.565 -3.742 -7.148 1.00 96.00 146 ASP A N 1
ATOM 1156 C CA . ASP A 1 146 ? -10.838 -4.798 -8.120 1.00 96.00 146 ASP A CA 1
ATOM 1157 C C . ASP A 1 146 ? -10.980 -4.159 -9.509 1.00 96.00 146 ASP A C 1
ATOM 1159 O O . ASP A 1 146 ? -11.950 -3.449 -9.786 1.00 96.00 146 ASP A O 1
ATOM 1163 N N . LEU A 1 147 ? -9.966 -4.336 -10.356 1.00 95.25 147 LEU A N 1
ATOM 1164 C CA . LEU A 1 147 ? -9.923 -3.761 -11.701 1.00 95.25 147 LEU A CA 1
ATOM 1165 C C . LEU A 1 147 ? -10.396 -4.749 -12.763 1.00 95.25 147 LEU A C 1
ATOM 1167 O O . LEU A 1 147 ? -10.615 -4.353 -13.912 1.00 95.25 147 LEU A O 1
ATOM 1171 N N . ASN A 1 148 ? -10.485 -6.031 -12.416 1.00 95.06 148 ASN A N 1
ATOM 1172 C CA . ASN A 1 148 ? -10.699 -7.108 -13.370 1.00 95.06 148 ASN A CA 1
ATOM 1173 C C . ASN A 1 148 ? -12.056 -7.825 -13.176 1.00 95.06 148 ASN A C 1
ATOM 1175 O O . ASN A 1 148 ? -12.503 -8.534 -14.084 1.00 95.06 148 ASN A O 1
ATOM 1179 N N . GLY A 1 149 ? -12.752 -7.548 -12.070 1.00 94.75 149 GLY A N 1
ATOM 1180 C CA . GLY A 1 149 ? -14.082 -8.049 -11.740 1.00 94.75 149 GLY A CA 1
ATOM 1181 C C . GLY A 1 149 ? -14.080 -9.466 -11.167 1.00 94.75 149 GLY A C 1
ATOM 1182 O O . GLY A 1 149 ? -15.052 -10.195 -11.390 1.00 94.75 149 GLY A O 1
ATOM 1183 N N . ASP A 1 150 ? -12.999 -9.885 -10.504 1.00 95.88 150 ASP A N 1
ATOM 1184 C CA . ASP A 1 150 ? -12.866 -11.210 -9.882 1.00 95.88 150 ASP A CA 1
ATOM 1185 C C . ASP A 1 150 ? -13.047 -11.207 -8.355 1.00 95.88 150 ASP A C 1
ATOM 1187 O O . ASP A 1 150 ? -12.782 -12.224 -7.705 1.00 95.88 150 ASP A O 1
ATOM 1191 N N . ASP A 1 151 ? -13.536 -10.096 -7.792 1.00 94.38 151 ASP A N 1
ATOM 1192 C CA . ASP A 1 151 ? -13.721 -9.866 -6.358 1.00 94.38 151 ASP A CA 1
ATOM 1193 C C . ASP A 1 151 ? -12.408 -10.000 -5.554 1.00 94.38 151 ASP A C 1
ATOM 1195 O O . ASP A 1 151 ? -12.429 -10.281 -4.350 1.00 94.38 151 ASP A O 1
ATOM 1199 N N . LYS A 1 152 ? -11.245 -9.812 -6.195 1.00 96.50 152 LYS A N 1
ATOM 1200 C CA . LYS A 1 152 ? -9.930 -9.782 -5.544 1.00 96.50 152 LYS A CA 1
ATOM 1201 C C . LYS A 1 152 ? -9.234 -8.467 -5.887 1.00 96.50 152 LYS A C 1
ATOM 1203 O O . LYS A 1 152 ? -8.856 -8.252 -7.032 1.00 96.50 152 LYS A O 1
ATOM 1208 N N . PRO A 1 153 ? -9.006 -7.570 -4.916 1.00 97.19 153 PRO A N 1
ATOM 1209 C CA . PRO A 1 153 ? -8.442 -6.273 -5.238 1.00 97.19 153 PRO A CA 1
ATOM 1210 C C . PRO A 1 153 ? -6.995 -6.390 -5.730 1.00 97.19 153 PRO A C 1
ATOM 1212 O O . PRO A 1 153 ? -6.141 -7.025 -5.101 1.00 97.19 153 PRO A O 1
ATOM 1215 N N . GLU A 1 154 ? -6.721 -5.704 -6.833 1.00 98.19 154 GLU A N 1
ATOM 1216 C CA . GLU A 1 154 ? -5.390 -5.383 -7.319 1.00 98.19 154 GLU A CA 1
ATOM 1217 C C . GLU A 1 154 ? -4.725 -4.301 -6.485 1.00 98.19 154 GLU A C 1
ATOM 1219 O O . GLU A 1 154 ? -5.394 -3.456 -5.891 1.00 98.19 154 GLU A O 1
ATOM 1224 N N . LEU A 1 155 ? -3.391 -4.275 -6.526 1.00 98.50 155 LEU A N 1
ATOM 1225 C CA . LEU A 1 155 ? -2.603 -3.184 -5.969 1.00 98.50 155 LEU A CA 1
ATOM 1226 C C . LEU A 1 155 ? -2.072 -2.296 -7.095 1.00 98.50 155 LEU A C 1
ATOM 1228 O O . LEU A 1 155 ? -1.267 -2.728 -7.925 1.00 98.50 155 LEU A O 1
ATOM 1232 N N . ILE A 1 156 ? -2.500 -1.042 -7.094 1.00 98.38 156 ILE A N 1
ATOM 1233 C CA . ILE A 1 156 ? -2.001 0.012 -7.968 1.00 98.38 156 ILE A CA 1
ATOM 1234 C C . ILE A 1 156 ? -0.907 0.765 -7.206 1.00 98.38 156 ILE A C 1
ATOM 1236 O O . ILE A 1 156 ? -1.052 1.039 -6.014 1.00 98.38 156 ILE A O 1
ATOM 1240 N N . ALA A 1 157 ? 0.208 1.042 -7.882 1.00 97.88 157 ALA A N 1
ATOM 1241 C CA . ALA A 1 157 ? 1.322 1.804 -7.335 1.00 97.88 157 ALA A CA 1
ATOM 1242 C C . ALA A 1 157 ? 1.667 2.984 -8.250 1.00 97.88 157 ALA A C 1
ATOM 1244 O O . ALA A 1 157 ? 2.168 2.813 -9.374 1.00 97.88 157 ALA A O 1
ATOM 1245 N N . ALA A 1 158 ? 1.436 4.188 -7.730 1.00 97.00 158 ALA A N 1
ATOM 1246 C CA . ALA A 1 158 ? 1.855 5.440 -8.332 1.00 97.00 158 ALA A CA 1
ATOM 1247 C C . ALA A 1 158 ? 3.358 5.630 -8.116 1.00 97.00 158 ALA A C 1
ATOM 1249 O O . ALA A 1 158 ? 3.819 5.915 -7.007 1.00 97.00 158 ALA A O 1
ATOM 1250 N N . ASN A 1 159 ? 4.134 5.498 -9.191 1.00 96.31 159 ASN A N 1
ATOM 1251 C CA . ASN A 1 159 ? 5.586 5.589 -9.113 1.00 96.31 159 ASN A CA 1
ATOM 1252 C C . ASN A 1 159 ? 6.094 6.935 -9.625 1.00 96.31 159 ASN A C 1
ATOM 1254 O O . ASN A 1 159 ? 5.605 7.480 -10.620 1.00 96.31 159 ASN A O 1
ATOM 1258 N N . GLY A 1 160 ? 7.098 7.471 -8.940 1.00 90.44 160 GLY A N 1
ATOM 1259 C CA . GLY A 1 160 ? 7.700 8.744 -9.292 1.00 90.44 160 GLY A CA 1
ATOM 1260 C C . GLY A 1 160 ? 8.939 9.064 -8.469 1.00 90.44 160 GLY A C 1
ATOM 1261 O O . GLY A 1 160 ? 8.893 9.170 -7.247 1.00 90.44 160 GLY A O 1
ATOM 1262 N N . ASP A 1 161 ? 10.047 9.282 -9.168 1.00 89.25 161 ASP A N 1
ATOM 1263 C CA . ASP A 1 161 ? 11.259 9.915 -8.652 1.00 89.25 161 ASP A CA 1
ATOM 1264 C C . ASP A 1 161 ? 12.027 10.599 -9.796 1.00 89.25 161 ASP A C 1
ATOM 1266 O O . ASP A 1 161 ? 11.542 10.704 -10.925 1.00 89.25 161 ASP A O 1
ATOM 1270 N N . ASN A 1 162 ? 13.255 11.051 -9.522 1.00 90.00 162 ASN A N 1
ATOM 1271 C CA . ASN A 1 162 ? 14.135 11.671 -10.519 1.00 90.00 162 ASN A CA 1
ATOM 1272 C C . ASN A 1 162 ? 14.473 10.759 -11.717 1.00 90.00 162 ASN A C 1
ATOM 1274 O O . ASN A 1 162 ? 14.993 11.249 -12.720 1.00 90.00 162 ASN A O 1
ATOM 1278 N N . SER A 1 163 ? 14.216 9.454 -11.621 1.00 89.38 163 SER A N 1
ATOM 1279 C CA . SER A 1 163 ? 14.406 8.485 -12.701 1.00 89.38 163 SER A CA 1
ATOM 1280 C C . SER A 1 163 ? 13.166 8.352 -13.592 1.00 89.38 163 SER A C 1
ATOM 1282 O O . SER A 1 163 ? 13.236 7.647 -14.598 1.00 89.38 163 SER A O 1
ATOM 1284 N N . PHE A 1 164 ? 12.059 9.033 -13.257 1.00 91.06 164 PHE A N 1
ATOM 1285 C CA . PHE A 1 164 ? 10.790 9.015 -13.992 1.00 91.06 164 PHE A CA 1
ATOM 1286 C C . PHE A 1 164 ? 10.293 7.584 -14.255 1.00 91.06 164 PHE A C 1
ATOM 1288 O O . PHE A 1 164 ? 9.977 7.213 -15.383 1.00 91.06 164 PHE A O 1
ATOM 1295 N N . VAL A 1 165 ? 10.292 6.742 -13.218 1.00 91.75 165 VAL A N 1
ATOM 1296 C CA . VAL A 1 165 ? 9.862 5.341 -13.327 1.00 91.75 165 VAL A CA 1
ATOM 1297 C C . VAL A 1 165 ? 8.351 5.225 -13.590 1.00 91.75 165 VAL A C 1
ATOM 1299 O O . VAL A 1 165 ? 7.579 5.960 -12.980 1.00 91.75 165 VAL A O 1
ATOM 1302 N N . PRO A 1 166 ? 7.901 4.297 -14.457 1.00 95.38 166 PRO A N 1
ATOM 1303 C CA . PRO A 1 166 ? 6.477 4.138 -14.733 1.00 95.38 166 PRO A CA 1
ATOM 1304 C C . PRO A 1 166 ? 5.712 3.550 -13.544 1.00 95.38 166 PRO A C 1
ATOM 1306 O O . PRO A 1 166 ? 6.255 2.730 -12.786 1.00 95.38 166 PRO A O 1
ATOM 1309 N N . SER A 1 167 ? 4.442 3.938 -13.429 1.00 96.94 167 SER A N 1
ATOM 1310 C CA . SER A 1 167 ? 3.470 3.370 -12.488 1.00 96.94 167 SER A CA 1
ATOM 1311 C C . SER A 1 167 ? 3.115 1.937 -12.881 1.00 96.94 167 SER A C 1
ATOM 1313 O O . SER A 1 167 ? 3.256 1.544 -14.045 1.00 96.94 167 SER A O 1
ATOM 1315 N N . VAL A 1 168 ? 2.695 1.134 -11.907 1.00 97.62 168 VAL A N 1
ATOM 1316 C CA . VAL A 1 168 ? 2.463 -0.303 -12.108 1.00 97.62 168 VAL A CA 1
ATOM 1317 C C . VAL A 1 168 ? 1.193 -0.786 -11.423 1.00 97.62 168 VAL A C 1
ATOM 1319 O O . VAL A 1 168 ? 0.712 -0.165 -10.479 1.00 97.62 168 VAL A O 1
ATOM 1322 N N . ILE A 1 169 ? 0.678 -1.918 -11.902 1.00 98.38 169 ILE A N 1
ATOM 1323 C CA . ILE A 1 169 ? -0.394 -2.675 -11.253 1.00 98.38 169 ILE A CA 1
ATOM 1324 C C . ILE A 1 169 ? 0.106 -4.099 -11.003 1.00 98.38 169 ILE A C 1
ATOM 1326 O O . ILE A 1 169 ? 0.613 -4.767 -11.917 1.00 98.38 169 ILE A O 1
ATOM 1330 N N . TYR A 1 170 ? -0.065 -4.563 -9.771 1.00 98.62 170 TYR A N 1
ATOM 1331 C CA . TYR A 1 170 ? 0.141 -5.946 -9.360 1.00 98.62 170 TYR A CA 1
ATOM 1332 C C . TYR A 1 170 ? -1.213 -6.656 -9.366 1.00 98.62 170 TYR A C 1
ATOM 1334 O O . TYR A 1 170 ? -2.107 -6.284 -8.607 1.00 98.62 170 TYR A O 1
ATOM 1342 N N . PHE A 1 171 ? -1.367 -7.656 -10.241 1.00 98.25 171 PHE A N 1
ATOM 1343 C CA . PHE A 1 171 ? -2.630 -8.387 -10.372 1.00 98.25 171 PHE A CA 1
ATOM 1344 C C . PHE A 1 171 ? -2.827 -9.395 -9.247 1.00 98.25 171 PHE A C 1
ATOM 1346 O O . PHE A 1 171 ? -1.888 -10.139 -8.936 1.00 98.25 171 PHE A O 1
ATOM 1353 N N . ASN A 1 172 ? -4.028 -9.443 -8.674 1.00 98.00 172 ASN A N 1
ATOM 1354 C CA . ASN A 1 172 ? -4.412 -10.475 -7.720 1.00 98.00 172 ASN A CA 1
ATOM 1355 C C . ASN A 1 172 ? -5.097 -11.639 -8.448 1.00 98.00 172 ASN A C 1
ATOM 1357 O O . ASN A 1 172 ? -5.395 -11.561 -9.636 1.00 98.00 172 ASN A O 1
ATOM 1361 N N . GLY A 1 173 ? -5.227 -12.784 -7.785 1.00 95.19 173 GLY A N 1
ATOM 1362 C CA . GLY A 1 173 ? -5.831 -13.960 -8.398 1.00 95.19 173 GLY A CA 1
ATOM 1363 C C . GLY A 1 173 ? -5.972 -15.133 -7.440 1.00 95.19 173 GLY A C 1
ATOM 1364 O O . GLY A 1 173 ? -5.848 -15.009 -6.220 1.00 95.19 173 GLY A O 1
ATOM 1365 N N . GLU A 1 174 ? -6.237 -16.322 -7.979 1.00 92.38 174 GLU A N 1
ATOM 1366 C CA . GLU A 1 174 ? -6.431 -17.537 -7.169 1.00 92.38 174 GLU A CA 1
ATOM 1367 C C . GLU A 1 174 ? -5.200 -17.909 -6.331 1.00 92.38 174 GLU A C 1
ATOM 1369 O O . GLU A 1 174 ? -5.339 -18.455 -5.242 1.00 92.38 174 GLU A O 1
ATOM 1374 N N . SER A 1 175 ? -3.999 -17.599 -6.827 1.00 92.56 175 SER A N 1
ATOM 1375 C CA . SER A 1 175 ? -2.734 -17.858 -6.120 1.00 92.56 175 SER A CA 1
ATOM 1376 C C . SER A 1 175 ? -2.296 -16.701 -5.209 1.00 92.56 175 SER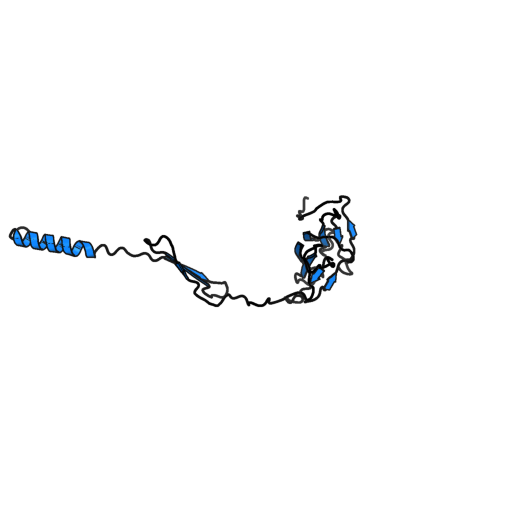 A C 1
ATOM 1378 O O . SER A 1 175 ? -1.196 -16.755 -4.662 1.00 92.56 175 SER A O 1
ATOM 1380 N N . GLY A 1 176 ? -3.138 -15.673 -5.056 1.00 94.62 176 GLY A N 1
ATOM 1381 C CA . GLY A 1 176 ? -2.833 -14.429 -4.351 1.00 94.62 176 GLY A CA 1
ATOM 1382 C C . GLY A 1 176 ? -2.177 -13.369 -5.240 1.00 94.62 176 GLY A C 1
ATOM 1383 O O . GLY A 1 176 ? -2.027 -13.544 -6.453 1.00 94.62 176 GLY A O 1
ATOM 1384 N N . LEU A 1 177 ? -1.786 -12.259 -4.611 1.00 98.00 177 LEU A N 1
ATOM 1385 C CA . LEU A 1 177 ? -1.234 -11.085 -5.282 1.00 98.00 177 LEU A CA 1
ATOM 1386 C C . LEU A 1 177 ? 0.129 -11.375 -5.931 1.00 98.00 177 LEU A C 1
ATOM 1388 O O . LEU A 1 177 ? 1.082 -11.791 -5.265 1.00 98.00 177 LEU A O 1
ATOM 1392 N N . ASN A 1 178 ? 0.262 -11.097 -7.229 1.00 98.06 178 ASN A N 1
ATOM 1393 C CA . ASN A 1 178 ? 1.521 -11.273 -7.951 1.00 98.06 178 ASN A CA 1
ATOM 1394 C C . ASN A 1 178 ? 2.576 -10.276 -7.477 1.00 98.06 178 ASN A C 1
ATOM 1396 O O . ASN A 1 178 ? 2.378 -9.075 -7.566 1.00 98.06 178 ASN A O 1
ATOM 1400 N N . ASN A 1 179 ? 3.753 -10.761 -7.086 1.00 97.44 179 ASN A N 1
ATOM 1401 C CA . ASN A 1 179 ? 4.878 -9.922 -6.656 1.00 97.44 179 ASN A CA 1
ATOM 1402 C C . ASN A 1 179 ? 5.659 -9.249 -7.797 1.00 97.44 179 ASN A C 1
ATOM 1404 O O . ASN A 1 179 ? 6.682 -8.611 -7.557 1.00 97.44 179 ASN A O 1
ATOM 1408 N N . SER A 1 180 ? 5.210 -9.3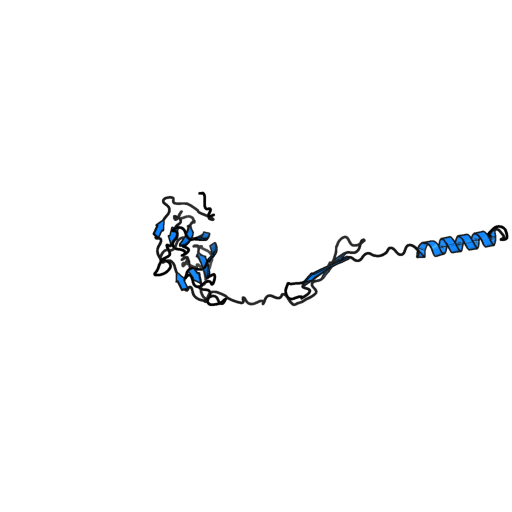87 -9.041 1.00 97.81 180 SER A N 1
ATOM 1409 C CA . SER A 1 180 ? 5.762 -8.668 -10.188 1.00 97.81 180 SER A CA 1
ATOM 1410 C C . SER A 1 180 ? 4.639 -7.925 -10.913 1.00 97.81 180 SER A C 1
ATOM 1412 O O . SER A 1 180 ? 3.511 -8.429 -10.936 1.00 97.81 180 SER A O 1
ATOM 1414 N N . PRO A 1 181 ? 4.913 -6.745 -11.498 1.00 98.00 181 PRO A N 1
ATOM 1415 C CA . PRO A 1 181 ? 3.905 -5.989 -12.229 1.00 98.00 181 PRO A CA 1
ATOM 1416 C C . PRO A 1 181 ? 3.292 -6.791 -13.378 1.00 98.00 181 PRO A C 1
ATOM 1418 O O . PRO A 1 181 ? 4.013 -7.272 -14.255 1.00 98.00 181 PRO A O 1
ATOM 1421 N N . GLY A 1 182 ? 1.962 -6.882 -13.417 1.00 97.44 182 GLY A N 1
ATOM 1422 C CA . GLY A 1 182 ? 1.242 -7.424 -14.575 1.00 97.44 182 GLY A CA 1
ATOM 1423 C C . GLY A 1 182 ? 0.854 -6.345 -15.589 1.00 97.44 182 GLY A C 1
ATOM 1424 O O . GLY A 1 182 ? 0.636 -6.647 -16.762 1.00 97.44 182 GLY A O 1
ATOM 1425 N N . TRP A 1 183 ? 0.844 -5.076 -15.171 1.00 97.94 183 TRP A N 1
ATOM 1426 C CA . TRP A 1 183 ? 0.752 -3.920 -16.060 1.00 97.94 183 TRP A CA 1
ATOM 1427 C C . TRP A 1 183 ? 1.753 -2.838 -15.653 1.00 97.94 183 TRP A C 1
ATOM 1429 O O . TRP A 1 183 ? 2.021 -2.628 -14.470 1.00 97.94 183 TRP A O 1
ATOM 1439 N N . ILE A 1 184 ? 2.310 -2.156 -16.653 1.00 97.12 184 ILE A N 1
ATOM 1440 C CA . ILE A 1 184 ? 3.269 -1.061 -16.497 1.00 97.12 184 ILE A CA 1
ATOM 1441 C C . ILE A 1 184 ? 2.822 0.070 -17.421 1.00 97.12 184 ILE A C 1
ATOM 1443 O O . ILE A 1 184 ? 2.543 -0.172 -18.601 1.00 97.12 184 ILE A O 1
ATOM 1447 N N . SER A 1 185 ? 2.772 1.292 -16.897 1.00 96.06 185 SER A N 1
ATOM 1448 C CA . SER A 1 185 ? 2.407 2.464 -17.684 1.00 96.06 185 SER A CA 1
ATOM 1449 C C . SER A 1 185 ? 3.428 2.723 -18.801 1.00 96.06 185 SER A C 1
ATOM 1451 O O . SER A 1 185 ? 4.610 2.389 -18.694 1.00 96.06 185 SER A O 1
ATOM 1453 N N . GLN A 1 186 ? 2.962 3.260 -19.933 1.00 94.75 186 GLN A N 1
ATOM 1454 C CA . GLN A 1 186 ? 3.833 3.532 -21.090 1.00 94.75 186 GLN A CA 1
ATOM 1455 C C . GLN A 1 186 ? 4.578 4.865 -20.970 1.00 94.75 186 GLN A C 1
ATOM 1457 O O . GLN A 1 186 ? 5.502 5.141 -21.737 1.00 94.75 186 GLN A O 1
ATOM 1462 N N . ASP A 1 187 ? 4.150 5.703 -20.036 1.00 89.62 187 ASP A N 1
ATOM 1463 C CA . ASP A 1 187 ? 4.716 6.994 -19.714 1.00 89.62 187 ASP A CA 1
ATOM 1464 C C . ASP A 1 187 ? 5.687 6.897 -18.536 1.00 89.62 187 ASP A C 1
ATOM 1466 O O . ASP A 1 187 ? 5.422 6.275 -17.511 1.00 89.62 187 ASP A O 1
ATOM 1470 N N . ASN A 1 188 ? 6.816 7.577 -18.687 1.00 89.44 188 ASN A N 1
ATOM 1471 C CA . ASN A 1 188 ? 7.796 7.765 -17.631 1.00 89.44 188 ASN A CA 1
ATOM 1472 C C . ASN A 1 188 ? 7.513 9.112 -16.972 1.00 89.44 188 ASN A C 1
ATOM 1474 O O . ASN A 1 188 ? 7.755 10.154 -17.586 1.00 89.44 188 ASN A O 1
ATOM 1478 N N . ASN A 1 189 ? 6.982 9.094 -15.753 1.00 86.44 189 ASN A N 1
ATOM 1479 C CA . ASN A 1 189 ? 6.497 10.290 -15.079 1.00 86.44 189 ASN A CA 1
ATOM 1480 C C . ASN A 1 189 ? 6.919 10.337 -13.612 1.00 86.44 189 ASN A C 1
ATOM 1482 O O . ASN A 1 189 ? 7.348 9.352 -13.020 1.00 86.44 189 ASN A O 1
ATOM 1486 N N . TRP A 1 190 ? 6.802 11.530 -13.033 1.00 91.88 190 TRP A N 1
ATOM 1487 C CA . TRP A 1 190 ? 6.835 11.698 -11.588 1.00 91.88 190 TRP A CA 1
ATOM 1488 C C . TRP A 1 190 ? 5.399 11.678 -11.074 1.00 91.88 190 TRP A C 1
ATOM 1490 O O . TRP A 1 190 ? 4.780 12.729 -10.886 1.00 91.88 190 TRP A O 1
ATOM 1500 N N . THR A 1 191 ? 4.850 10.483 -10.878 1.00 93.81 191 THR A N 1
ATOM 1501 C CA . THR A 1 191 ? 3.505 10.338 -10.314 1.00 93.81 191 THR A CA 1
ATOM 1502 C C . THR A 1 191 ? 3.570 10.592 -8.811 1.00 93.81 191 THR A C 1
ATOM 1504 O O . THR A 1 191 ? 4.478 10.111 -8.136 1.00 93.81 191 THR A O 1
ATOM 1507 N N . VAL A 1 192 ? 2.643 11.395 -8.288 1.00 92.00 192 VAL A N 1
ATOM 1508 C CA . VAL A 1 192 ? 2.594 11.791 -6.862 1.00 92.00 192 VAL A CA 1
ATOM 1509 C C . VAL A 1 192 ? 1.352 11.280 -6.135 1.00 92.00 192 VAL A C 1
ATOM 1511 O O . VAL A 1 192 ? 1.173 11.565 -4.957 1.00 92.00 192 VAL A O 1
ATOM 1514 N N . GLY A 1 193 ? 0.463 10.600 -6.849 1.00 92.31 193 GLY A N 1
ATOM 1515 C CA . GLY A 1 193 ? -0.806 10.140 -6.319 1.00 92.31 193 GLY A CA 1
ATOM 1516 C C . GLY A 1 193 ? -1.701 9.599 -7.416 1.00 92.31 193 GLY A C 1
ATOM 1517 O O . GLY A 1 193 ? -1.447 9.793 -8.608 1.00 92.31 193 GLY A O 1
ATOM 1518 N N . GLU A 1 194 ? -2.768 8.947 -6.989 1.00 93.25 194 GLU A N 1
ATOM 1519 C CA . GLU A 1 194 ? -3.739 8.310 -7.862 1.00 93.25 194 GLU A CA 1
ATOM 1520 C C . GLU A 1 194 ? -5.154 8.458 -7.298 1.00 93.25 194 GLU A C 1
ATOM 1522 O O . GLU A 1 194 ? -5.370 8.597 -6.093 1.00 93.25 194 GLU A O 1
ATOM 1527 N N . ALA A 1 195 ? -6.134 8.468 -8.194 1.00 93.38 195 ALA A N 1
ATOM 1528 C CA . ALA A 1 195 ? -7.544 8.462 -7.850 1.00 93.38 195 ALA A CA 1
ATOM 1529 C C . ALA A 1 195 ? -8.236 7.452 -8.756 1.00 93.38 195 ALA A C 1
ATOM 1531 O O . ALA A 1 195 ? -7.997 7.431 -9.963 1.00 93.38 195 ALA A O 1
ATOM 1532 N N . LEU A 1 196 ? -9.083 6.624 -8.157 1.00 91.00 196 LEU A N 1
ATOM 1533 C CA . LEU A 1 196 ? -9.844 5.608 -8.864 1.00 91.00 196 LEU A CA 1
ATOM 1534 C C . LEU A 1 196 ? -11.294 6.068 -8.961 1.00 91.00 196 LEU A C 1
ATOM 1536 O O . LEU A 1 196 ? -11.867 6.569 -7.991 1.00 91.00 196 LEU A O 1
ATOM 1540 N N . CYS A 1 197 ? -11.871 5.920 -10.145 1.00 91.12 197 CYS A N 1
ATOM 1541 C CA . CYS A 1 197 ? -13.278 6.176 -10.388 1.00 91.12 197 CYS A CA 1
ATOM 1542 C C . CYS A 1 197 ? -13.802 5.185 -11.418 1.00 91.12 197 CYS A C 1
ATOM 1544 O O . CYS A 1 197 ? -13.152 4.940 -12.434 1.00 91.12 197 CYS A O 1
ATOM 1546 N N . ASP A 1 198 ? -14.996 4.682 -11.151 1.00 87.81 198 ASP A N 1
ATOM 1547 C CA . ASP A 1 198 ? -15.828 4.028 -12.148 1.00 87.81 198 ASP A CA 1
ATOM 1548 C C . ASP A 1 198 ? -16.522 5.113 -12.994 1.00 87.81 198 ASP A C 1
ATOM 1550 O O . ASP A 1 198 ? -16.985 6.119 -12.438 1.00 87.81 198 ASP A O 1
ATOM 1554 N N . ILE A 1 199 ? -16.508 4.984 -14.323 1.00 88.50 199 ILE A N 1
ATOM 1555 C CA . ILE A 1 199 ? -16.973 6.033 -15.252 1.00 88.50 199 ILE A CA 1
ATOM 1556 C C . ILE A 1 199 ? -18.183 5.611 -16.093 1.00 88.50 199 ILE A C 1
ATOM 1558 O O . ILE A 1 199 ? -18.722 6.456 -16.818 1.00 88.50 199 ILE A O 1
ATOM 1562 N N . ASP A 1 200 ? -18.640 4.364 -15.999 1.00 77.00 200 ASP A N 1
ATOM 1563 C CA . ASP A 1 200 ? -19.742 3.829 -16.805 1.00 77.00 200 ASP A CA 1
ATOM 1564 C C . ASP A 1 200 ? -20.902 3.205 -16.012 1.00 77.00 200 ASP A C 1
ATOM 1566 O O . ASP A 1 200 ? -20.708 2.661 -14.908 1.00 77.00 200 ASP A O 1
#

Secondary structure (DSSP, 8-state):
--TTS-HHHHHHHHHHHHHHGGGS-------EEEEEE-TTS-EEEEEEE-TT-SS-EEE---S--SS-SS-S---SS---EEEEEEE-SSSSSSPEEEEEE--B-PSSPB---EEEEE-EETTEE-SS-SEEEEEE--EEEEEEE-SSSSSS-EEEEEE-STT-PPPEEE---TT---SS-SEE-SS-------------

Sequence (200 aa):
MLNYFGVEMKKIFLLIIVSFFPLIIYSQQNNITYTDVSPDGREISTYNSDEKNIEGVVIANSDDIPFSLTPDWSSTLERQIGGMAWGDYDNDGDLDLATGCYFSNSYPPIPEYEVLIYRNDNGILTTTPAWVSTDMRSTTDVKFADLNGDDKPELIAANGDNSFVPSVIYFNGESGLNNSPGWISQDNNWTVGEALCDID

pLDDT: mean 82.79, std 17.36, range [46.19, 98.69]

Foldseek 3Di:
DPPVDDPVVVVVVVVVCVVCVVVVPPPPFPWDWDWDADPVGDTQWIWTDTPPDPDTDIDGPDPPPVDDPDDPAAAPDDFAFQEWDWDDQPPPPHTKIKTQGAFDPDPPGDRDGWIFIFDQDPNDTDNYGPATAPDHFRFNYWDWDDPPPPPHTKIWTFGADPQLAWTFIFDQDPVTTHSYGPDTDPGRHGGNDDDDDDDD

Radius of gyration: 33.35 Å; chains: 1; bounding box: 69×84×78 Å